Protein AF-A0A453AVJ3-F1 (afdb_monomer)

pLDDT: mean 74.81, std 19.66, range [34.72, 97.88]

Radius of gyration: 38.26 Å; Cα contacts (8 Å, |Δi|>4): 189; chains: 1; bounding box: 94×47×128 Å

Sequence (192 aa):
APRGRRTANPAPPRPDPPDPRRIPSPHRGHPPQMGVGRTSRGGPSTAGRPYFPPISAAPAASSPSPPSPPAPPVETASTSVTKTVNGSHHFKIAGYSLAKGIGVGKYIASESFTVGGFEWAIYFYPDGKSAEDGAAYVSLFIALASEGTDVRALFELTLVDQSGKGQDKVHTHFGRSLEGGPYTLKYRGSMW

Organism: Aegilops tauschii subsp. strangulata (NCBI:txid200361)

Secondary structure (DSSP, 8-state):
-PPP--PPPPPPPPPPPPPTT-PPPPP-PPPPPPP---------------------------PPPPPPPPPPP----------PPP-------TTHHHHTTS-TT--EEPPPEEETTEEEEEEEETT-S-TTTTT-S-EEEEEE-S--SSEEE--EEEE--TTSS---EEEESTTS-GGG-SEEE-STT-B-

InterPro domains:
  IPR002083 MATH/TRAF domain [PF22486] (88-174)
  IPR002083 MATH/TRAF domain [PS50144] (86-192)
  IPR002083 MATH/TRAF domain [cd00121] (87-165)
  IPR008974 TRAF-like [G3DSA:2.60.210.10] (85-187)
  IPR045005 BTB/POZ and MATH domain-containing protein 1-6 [PTHR26379] (77-176)

Solvent-accessible surface area (backbone atoms only — not comparable to full-atom values): 13484 Å² total; per-residue (Å²): 136,85,83,82,82,80,81,80,80,83,80,79,82,80,81,82,80,83,68,93,81,72,75,81,80,81,81,84,75,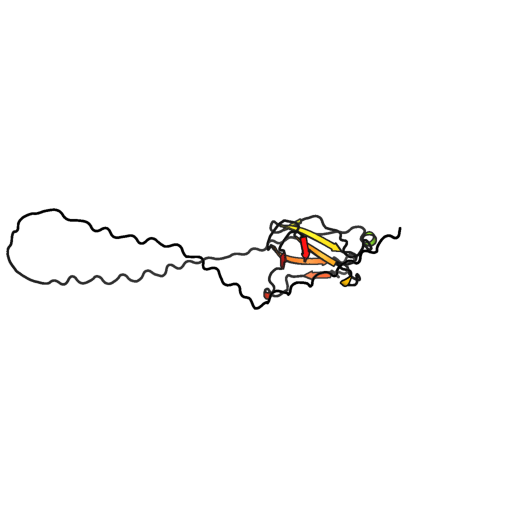80,81,84,84,80,83,79,85,75,87,84,88,84,82,89,84,84,91,82,87,91,85,88,83,82,95,79,87,85,83,82,82,79,75,79,76,78,80,76,78,80,75,76,81,87,82,82,86,85,84,90,84,87,82,87,67,86,75,87,84,88,81,82,77,80,64,52,80,75,54,44,78,76,37,62,54,40,68,51,70,45,75,74,46,78,48,80,92,40,36,29,30,42,42,36,13,60,24,8,65,43,72,90,74,63,45,80,46,66,34,74,30,50,25,36,64,35,86,49,72,65,44,68,46,75,57,68,51,70,50,78,44,85,84,76,77,75,68,52,50,74,49,72,50,81,77,61,65,73,91,72,53,58,52,66,41,54,40,56,69,34,67,88

Structure (mmCIF, N/CA/C/O backbone):
data_AF-A0A453AVJ3-F1
#
_entry.id   AF-A0A453AVJ3-F1
#
loop_
_atom_site.group_PDB
_atom_site.id
_atom_site.type_symbol
_atom_site.label_atom_id
_atom_site.label_alt_id
_atom_site.label_comp_id
_atom_site.label_asym_id
_atom_site.label_entity_id
_atom_site.label_seq_id
_atom_site.pdbx_PDB_ins_code
_atom_site.Cartn_x
_atom_site.Cartn_y
_atom_site.Cartn_z
_atom_site.occupancy
_atom_site.B_iso_or_equiv
_atom_site.auth_seq_id
_atom_site.auth_comp_id
_atom_site.auth_asym_id
_atom_site.auth_atom_id
_atom_site.pdbx_PDB_model_num
ATOM 1 N N . ALA A 1 1 ? -11.882 31.989 -49.137 1.00 45.28 1 ALA A N 1
ATOM 2 C CA . ALA A 1 1 ? -12.400 32.397 -47.813 1.00 45.28 1 ALA A CA 1
ATOM 3 C C . ALA A 1 1 ? -11.362 32.059 -46.742 1.00 45.28 1 ALA A C 1
ATOM 5 O O . ALA A 1 1 ? -11.020 30.884 -46.643 1.00 45.28 1 ALA A O 1
ATOM 6 N N . PRO A 1 2 ? -10.807 33.023 -45.987 1.00 53.25 2 PRO A N 1
ATOM 7 C CA . PRO A 1 2 ? -9.865 32.713 -44.916 1.00 53.25 2 PRO A CA 1
ATOM 8 C C . PRO A 1 2 ? -10.624 32.386 -43.619 1.00 53.25 2 PRO A C 1
ATOM 10 O O . PRO A 1 2 ? -11.579 33.072 -43.255 1.00 53.25 2 PRO A O 1
ATOM 13 N N . ARG A 1 3 ? -10.225 31.312 -42.927 1.00 53.31 3 ARG A N 1
ATOM 14 C CA . ARG A 1 3 ? -10.786 30.923 -41.623 1.00 53.31 3 ARG A CA 1
ATOM 15 C C . ARG A 1 3 ? -10.205 31.819 -40.526 1.00 53.31 3 ARG A C 1
ATOM 17 O O . ARG A 1 3 ? -8.993 31.863 -40.339 1.00 53.31 3 ARG A O 1
ATOM 24 N N . GLY A 1 4 ? -11.087 32.521 -39.816 1.00 50.38 4 GLY A N 1
ATOM 25 C CA . GLY A 1 4 ? -10.747 33.420 -38.716 1.00 50.38 4 GLY A CA 1
ATOM 26 C C . GLY A 1 4 ? -10.089 32.703 -37.535 1.00 50.38 4 GLY A C 1
ATOM 27 O O . GLY A 1 4 ? -10.520 31.631 -37.108 1.00 50.38 4 GLY A O 1
ATOM 28 N N . ARG A 1 5 ? -9.037 33.324 -37.000 1.00 58.81 5 ARG A N 1
ATOM 29 C CA . ARG A 1 5 ? -8.314 32.902 -35.798 1.00 58.81 5 ARG A CA 1
ATOM 30 C C . ARG A 1 5 ? -9.140 33.324 -34.576 1.00 58.81 5 ARG A C 1
ATOM 32 O O . ARG A 1 5 ? -9.298 34.516 -34.336 1.00 58.81 5 ARG A O 1
ATOM 39 N N . ARG A 1 6 ? -9.696 32.368 -33.825 1.00 58.97 6 ARG A N 1
ATOM 40 C CA . ARG A 1 6 ? -10.347 32.648 -32.532 1.00 58.97 6 ARG A CA 1
ATOM 41 C C . ARG A 1 6 ? -9.266 32.886 -31.480 1.00 58.97 6 ARG A C 1
ATOM 43 O O . ARG A 1 6 ? -8.522 31.970 -31.146 1.00 58.97 6 ARG A O 1
ATOM 50 N N . THR A 1 7 ? -9.176 34.109 -30.976 1.00 61.06 7 THR A N 1
ATOM 51 C CA . THR A 1 7 ? -8.458 34.437 -29.744 1.00 61.06 7 THR A CA 1
ATOM 52 C C . THR A 1 7 ? -9.267 33.919 -28.552 1.00 61.06 7 THR A C 1
ATOM 54 O O . THR A 1 7 ? -10.448 34.229 -28.411 1.00 61.06 7 THR A O 1
ATOM 57 N N . ALA A 1 8 ? -8.657 33.070 -27.724 1.00 60.56 8 ALA A N 1
ATOM 58 C CA . ALA A 1 8 ? -9.241 32.627 -26.462 1.00 60.56 8 ALA A CA 1
ATOM 59 C C . ALA A 1 8 ? -9.101 33.739 -25.408 1.00 60.56 8 ALA A C 1
ATOM 61 O O . ALA A 1 8 ? -8.043 34.359 -25.308 1.00 60.56 8 ALA A O 1
ATOM 62 N N . ASN A 1 9 ? -10.166 33.995 -24.644 1.00 61.28 9 ASN A N 1
ATOM 63 C CA . ASN A 1 9 ? -10.148 34.950 -23.533 1.00 61.28 9 ASN A CA 1
ATOM 64 C C . ASN A 1 9 ? -9.280 34.433 -22.370 1.00 61.28 9 ASN A C 1
ATOM 66 O O . ASN A 1 9 ? -9.278 33.225 -22.116 1.00 61.28 9 ASN A O 1
ATOM 70 N N . PRO A 1 10 ? -8.579 35.319 -21.638 1.00 68.69 10 PRO A N 1
ATOM 71 C CA . PRO A 1 10 ? -7.817 34.930 -20.457 1.00 68.69 10 PRO A CA 1
ATOM 72 C C . PRO A 1 10 ? -8.744 34.453 -19.329 1.00 68.69 10 PRO A C 1
ATOM 74 O O . PRO A 1 10 ? -9.851 34.962 -19.148 1.00 68.69 10 PRO A O 1
ATOM 77 N N . ALA A 1 11 ? -8.278 33.449 -18.585 1.00 68.44 11 ALA A N 1
ATOM 78 C CA . ALA A 1 11 ? -9.005 32.854 -17.469 1.00 68.44 11 ALA A CA 1
ATOM 79 C C . ALA A 1 11 ? -9.162 33.846 -16.296 1.00 68.44 11 ALA A C 1
ATOM 81 O O . ALA A 1 11 ? -8.262 34.658 -16.065 1.00 68.44 11 ALA A O 1
ATOM 82 N N . PRO A 1 12 ? -10.272 33.779 -15.535 1.00 73.56 12 PRO A N 1
ATOM 83 C CA . PRO A 1 12 ? -10.475 34.634 -14.371 1.00 73.56 12 PRO A CA 1
ATOM 84 C C . PRO A 1 12 ? -9.451 34.334 -13.258 1.00 73.56 12 PRO A C 1
ATOM 86 O O . PRO A 1 12 ? -8.974 33.198 -13.151 1.00 73.56 12 PRO A O 1
ATOM 89 N N . PRO A 1 13 ? -9.115 35.330 -12.415 1.00 73.50 13 PRO A N 1
ATOM 90 C CA . PRO A 1 13 ? -8.200 35.138 -11.297 1.00 73.50 13 PRO A CA 1
ATOM 91 C C . PRO A 1 13 ? -8.761 34.137 -10.281 1.00 73.50 13 PRO A C 1
ATOM 93 O O . PRO A 1 13 ? -9.973 34.033 -10.078 1.00 73.50 13 PRO A O 1
ATOM 96 N N . ARG A 1 14 ? -7.858 33.377 -9.653 1.00 74.75 14 ARG A N 1
ATOM 97 C CA . ARG A 1 14 ? -8.213 32.398 -8.619 1.00 74.75 14 ARG A CA 1
ATOM 98 C C . ARG A 1 14 ? -8.732 33.111 -7.360 1.00 74.75 14 ARG A C 1
ATOM 100 O O . ARG A 1 14 ? -8.206 34.171 -7.032 1.00 74.75 14 ARG A O 1
ATOM 107 N N . PRO A 1 15 ? -9.719 32.531 -6.655 1.00 74.00 15 PRO A N 1
ATOM 108 C CA . PRO A 1 15 ? -10.189 33.064 -5.382 1.00 74.00 15 PRO A CA 1
ATOM 109 C C . PRO A 1 15 ? -9.100 32.972 -4.306 1.00 74.00 15 PRO A C 1
ATOM 111 O O . PRO A 1 15 ? -8.302 32.029 -4.304 1.00 74.00 15 PRO A O 1
ATOM 114 N N . ASP A 1 16 ? -9.102 33.943 -3.394 1.00 73.44 16 ASP A N 1
ATOM 115 C CA . ASP A 1 16 ? -8.161 34.009 -2.278 1.00 73.44 16 ASP A CA 1
ATOM 116 C C . ASP A 1 16 ? -8.331 32.834 -1.300 1.00 73.44 16 ASP A C 1
ATOM 118 O O . ASP A 1 16 ? -9.447 32.337 -1.097 1.00 73.44 16 ASP A O 1
ATOM 122 N N . PRO A 1 17 ? -7.234 32.382 -0.665 1.00 73.62 17 PRO A N 1
ATOM 123 C CA . PRO A 1 17 ? -7.293 31.349 0.357 1.00 73.62 17 PRO A CA 1
ATOM 124 C C . PRO A 1 17 ? -8.021 31.850 1.621 1.00 73.62 17 PRO A C 1
ATOM 126 O O . PRO A 1 17 ? -7.911 33.024 1.980 1.00 73.62 17 PRO A O 1
ATOM 129 N N . PRO A 1 18 ? -8.754 30.971 2.329 1.00 69.69 18 PRO A N 1
ATOM 130 C CA . PRO A 1 18 ? -9.479 31.350 3.537 1.00 69.69 18 PRO A CA 1
ATOM 131 C C . PRO A 1 18 ? -8.528 31.761 4.672 1.00 69.69 18 PRO A C 1
ATOM 133 O O . PRO A 1 18 ? -7.510 31.111 4.912 1.00 69.69 18 PRO A O 1
ATOM 136 N N . ASP A 1 19 ? -8.890 32.828 5.391 1.00 76.50 19 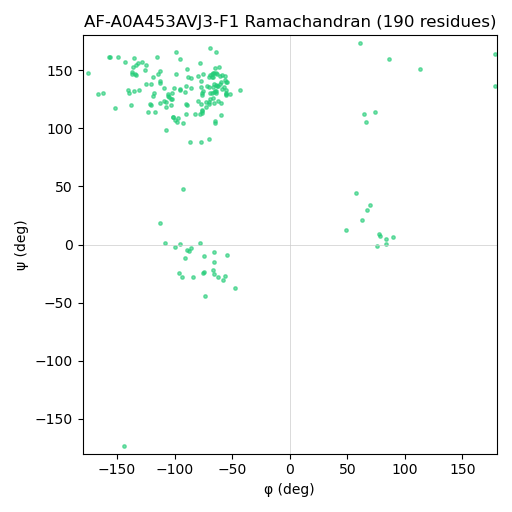ASP A N 1
ATOM 137 C CA . ASP A 1 19 ? -8.118 33.367 6.517 1.00 76.50 19 ASP A CA 1
ATOM 138 C C . ASP A 1 19 ? -8.083 32.371 7.699 1.00 76.50 19 ASP A C 1
ATOM 140 O O . ASP A 1 19 ? -9.143 32.030 8.242 1.00 76.50 19 ASP A O 1
ATOM 144 N N . PRO A 1 20 ? -6.891 31.935 8.155 1.00 62.75 20 PRO A N 1
ATOM 145 C CA . PRO A 1 20 ? -6.742 31.000 9.269 1.00 62.75 20 PRO A CA 1
ATOM 146 C C . PRO A 1 20 ? -7.205 31.551 10.630 1.00 62.75 20 PRO A C 1
ATOM 148 O O . PRO A 1 20 ? -7.241 30.799 11.602 1.00 62.75 20 PRO A O 1
ATOM 151 N N . ARG A 1 21 ? -7.573 32.837 10.739 1.00 62.28 21 ARG A N 1
ATOM 152 C CA . ARG A 1 21 ? -8.053 33.448 11.996 1.00 62.28 21 ARG A CA 1
ATOM 153 C C . ARG A 1 21 ? -9.574 33.486 12.138 1.00 62.28 21 ARG A C 1
ATOM 155 O O . ARG A 1 21 ? -10.081 33.978 13.148 1.00 62.28 21 ARG A O 1
ATOM 162 N N . ARG A 1 22 ? -10.329 32.978 11.160 1.00 58.59 22 ARG A N 1
ATOM 163 C CA . ARG A 1 22 ? -11.798 33.016 11.186 1.00 58.59 22 ARG A CA 1
ATOM 164 C C . ARG A 1 22 ? -12.364 31.809 11.944 1.00 58.59 22 ARG A C 1
ATOM 166 O O . ARG A 1 22 ? -12.663 30.771 11.364 1.00 58.59 22 ARG A O 1
ATOM 173 N N . ILE A 1 23 ? -12.512 31.951 13.259 1.00 59.53 23 ILE A N 1
ATOM 174 C CA . ILE A 1 23 ? -13.154 30.951 14.128 1.00 59.53 23 ILE A CA 1
ATOM 175 C C . ILE A 1 23 ? -14.667 30.911 13.818 1.00 59.53 23 ILE A C 1
ATOM 177 O O . ILE A 1 23 ? -15.315 31.960 13.885 1.00 59.53 23 ILE A O 1
ATOM 181 N N . PRO A 1 24 ? -15.270 29.750 13.494 1.00 51.22 24 PRO A N 1
ATOM 182 C CA . PRO A 1 24 ? -16.718 29.643 13.335 1.00 51.22 24 PRO A CA 1
ATOM 183 C C . PRO A 1 24 ? -17.413 29.800 14.692 1.00 51.22 24 PRO A C 1
ATOM 185 O O . PRO A 1 24 ? -17.049 29.141 15.666 1.00 51.22 24 PRO A O 1
ATOM 188 N N . SER A 1 25 ? -18.431 30.658 14.768 1.00 54.34 25 SER A N 1
ATOM 189 C CA . SER A 1 25 ? -19.275 30.779 15.960 1.00 54.34 25 SER A CA 1
ATOM 190 C C . SER A 1 25 ? -20.057 29.478 16.192 1.00 54.34 25 SER A C 1
ATOM 192 O O . SER A 1 25 ? -20.682 28.981 15.252 1.00 54.34 25 SER A O 1
ATOM 194 N N . PRO A 1 26 ? -20.080 28.916 17.412 1.00 51.31 26 PRO A N 1
ATOM 195 C CA . PRO A 1 26 ? -20.882 27.735 17.688 1.00 51.31 26 PRO A CA 1
ATOM 196 C C . PRO A 1 26 ? -22.371 28.096 17.661 1.00 51.31 26 PRO A C 1
ATOM 198 O O . PRO A 1 26 ? -22.840 28.967 18.399 1.00 51.31 26 PRO A O 1
ATOM 201 N N . HIS A 1 27 ? -23.122 27.410 16.800 1.00 49.31 27 HIS A N 1
ATOM 202 C CA . HIS A 1 27 ? -24.577 27.458 16.792 1.00 49.31 27 HIS A CA 1
ATOM 203 C C . HIS A 1 27 ? -25.117 26.984 18.147 1.00 49.31 27 HIS A C 1
ATOM 205 O O . HIS A 1 27 ? -24.848 25.876 18.608 1.00 49.31 27 HIS A O 1
ATOM 211 N N . ARG A 1 28 ? -25.880 27.869 18.787 1.00 45.12 28 ARG A N 1
ATOM 212 C CA . ARG A 1 28 ? -26.519 27.692 20.091 1.00 45.12 28 ARG A CA 1
ATOM 213 C C . ARG A 1 28 ? -27.656 26.670 19.975 1.00 45.12 28 ARG A C 1
ATOM 215 O O . ARG A 1 28 ? -28.787 27.030 19.666 1.00 45.12 28 ARG A O 1
ATOM 222 N N . GLY A 1 29 ? -27.350 25.395 20.201 1.00 40.91 29 GLY A N 1
ATOM 223 C CA . GLY A 1 29 ? -28.354 24.358 20.439 1.00 40.91 29 GLY A CA 1
ATOM 224 C C . GLY A 1 29 ? -29.016 24.574 21.801 1.00 40.91 29 GLY A C 1
ATOM 225 O O . GLY A 1 29 ? -28.338 24.627 22.825 1.00 40.91 29 GLY A O 1
ATOM 226 N N . HIS A 1 30 ? -30.334 24.755 21.802 1.00 51.25 30 HIS A N 1
ATOM 227 C CA . HIS A 1 30 ? -31.162 24.848 23.005 1.00 51.25 30 HIS A CA 1
ATOM 228 C C . HIS A 1 30 ? -31.105 23.543 23.827 1.00 51.25 30 HIS A C 1
ATOM 230 O O . HIS A 1 30 ? -31.246 22.470 23.239 1.00 51.25 30 HIS A O 1
ATOM 236 N N . PRO A 1 31 ? -30.984 23.594 25.167 1.00 50.34 31 PRO A N 1
ATOM 237 C CA . PRO A 1 31 ? -31.219 22.422 26.006 1.00 50.34 31 PRO A CA 1
ATOM 238 C C . PRO A 1 31 ? -32.732 22.127 26.135 1.00 50.34 31 PRO A C 1
ATOM 240 O O . PRO A 1 31 ? -33.533 23.070 26.164 1.00 50.34 31 PRO A O 1
ATOM 243 N N . PRO A 1 32 ? -33.151 20.850 26.237 1.00 43.66 32 PRO A N 1
ATOM 244 C CA . PRO A 1 32 ? -34.545 20.491 26.480 1.00 43.66 32 PRO A CA 1
ATOM 245 C C . PRO A 1 32 ? -34.959 20.822 27.924 1.00 43.66 32 PRO A C 1
ATOM 247 O O . PRO A 1 32 ? -34.224 20.567 28.878 1.00 43.66 32 PRO A O 1
ATOM 250 N N . GLN A 1 33 ? -36.154 21.401 28.077 1.00 46.16 33 GLN A N 1
ATOM 251 C CA . GLN A 1 33 ? -36.777 21.690 29.370 1.00 46.16 33 GLN A CA 1
ATOM 252 C C . GLN A 1 33 ? -37.137 20.397 30.114 1.00 46.16 33 GLN A C 1
ATOM 254 O O . GLN A 1 33 ? -37.889 19.569 29.606 1.00 46.16 33 GLN A O 1
ATOM 259 N N . MET A 1 34 ? -36.671 20.278 31.358 1.00 46.03 34 MET A N 1
ATOM 260 C CA . MET A 1 34 ? -37.203 19.329 32.337 1.00 46.03 34 MET A CA 1
ATOM 261 C C . MET A 1 34 ? -38.487 19.911 32.941 1.00 46.03 34 MET A C 1
ATOM 263 O O . MET A 1 34 ? -38.498 21.034 33.448 1.00 46.03 34 MET A O 1
ATOM 267 N N . GLY A 1 35 ? -39.579 19.154 32.831 1.00 43.28 35 GLY A N 1
ATOM 268 C CA . GLY A 1 35 ? -40.919 19.546 33.257 1.00 43.28 35 GLY A CA 1
ATOM 269 C C . GLY A 1 35 ? -41.025 19.772 34.764 1.00 43.28 35 GLY A C 1
ATOM 270 O O . GLY A 1 35 ? -40.632 18.936 35.574 1.00 43.28 35 GLY A O 1
ATOM 271 N N . VAL A 1 36 ? -41.598 20.916 35.131 1.00 45.47 36 VAL A N 1
ATOM 272 C CA . VAL A 1 36 ? -41.908 21.291 36.510 1.00 45.47 36 VAL A CA 1
ATOM 273 C C . VAL A 1 36 ? -43.234 20.630 36.895 1.00 45.47 36 VAL A C 1
ATOM 275 O O . VAL A 1 36 ? -44.287 20.978 36.358 1.00 45.47 36 VAL A O 1
ATOM 278 N N . GLY A 1 37 ? -43.193 19.665 37.815 1.00 35.66 37 GLY A N 1
ATOM 279 C CA . GLY A 1 37 ? -44.388 19.082 38.424 1.00 35.66 37 GLY A CA 1
ATOM 280 C C . GLY A 1 37 ? -45.135 20.135 39.242 1.00 35.66 37 GLY A C 1
ATOM 281 O O . GLY A 1 37 ? -44.686 20.543 40.311 1.00 35.66 37 GLY A O 1
ATOM 282 N N . ARG A 1 38 ? -46.264 20.602 38.705 1.00 39.53 38 ARG A N 1
ATOM 283 C CA . ARG A 1 38 ? -47.198 21.521 39.360 1.00 39.53 38 ARG A CA 1
ATOM 284 C C . ARG A 1 38 ? -47.877 20.850 40.552 1.00 39.53 38 ARG A C 1
ATOM 286 O O . ARG A 1 38 ? -48.400 19.745 40.454 1.00 39.53 38 ARG A O 1
ATOM 293 N N . THR A 1 39 ? -47.939 21.595 41.644 1.00 42.31 39 THR A N 1
ATOM 294 C CA . THR A 1 39 ? -48.826 21.367 42.780 1.00 42.31 39 THR A CA 1
ATOM 295 C C . THR A 1 39 ? -50.289 21.522 42.351 1.00 42.31 39 THR A C 1
ATOM 297 O O . THR A 1 39 ? -50.638 22.466 41.641 1.00 42.31 39 THR A O 1
ATOM 300 N N . SER A 1 40 ? -51.171 20.632 42.813 1.00 40.25 40 SER A N 1
ATOM 301 C CA . SER A 1 40 ? -52.620 20.857 42.776 1.00 40.25 40 SER A CA 1
ATOM 302 C C . SER A 1 40 ? -53.165 20.903 44.198 1.00 40.25 40 SER A C 1
ATOM 304 O O . SER A 1 40 ? -53.142 19.911 44.924 1.00 40.25 40 SER A O 1
ATOM 306 N N . ARG A 1 41 ? -53.648 22.083 44.583 1.00 40.84 41 ARG A N 1
ATOM 307 C CA . ARG A 1 41 ? -54.425 22.341 45.794 1.00 40.84 41 ARG A CA 1
ATOM 308 C C . ARG A 1 41 ? -55.882 22.539 45.363 1.00 40.84 41 ARG A C 1
ATOM 310 O O . ARG A 1 41 ? -56.148 23.353 44.486 1.00 40.84 41 ARG A O 1
ATOM 317 N N . GLY A 1 42 ? -56.801 21.829 45.999 1.00 34.84 42 GLY A N 1
ATOM 318 C CA . GLY A 1 42 ? -58.253 22.010 45.915 1.00 34.84 42 GLY A 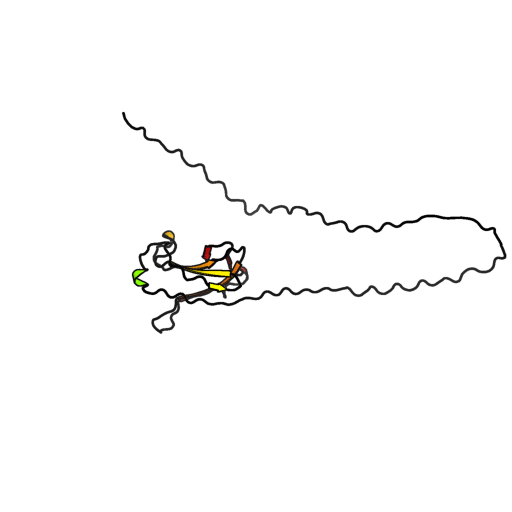CA 1
ATOM 319 C C . GLY A 1 42 ? -58.883 20.928 46.785 1.00 34.84 42 GLY A C 1
ATOM 320 O O . GLY A 1 42 ? -58.389 19.811 46.790 1.00 34.84 42 GLY A O 1
ATOM 321 N N . GLY A 1 43 ? -59.888 21.138 47.617 1.00 38.25 43 GLY A N 1
ATOM 322 C CA . GLY A 1 43 ? -60.761 22.248 47.986 1.00 38.25 43 GLY A CA 1
ATOM 323 C C . GLY A 1 43 ? -61.738 21.656 49.032 1.00 38.25 43 GLY A C 1
ATOM 324 O O . GLY A 1 43 ? -61.781 20.434 49.179 1.00 38.25 43 GLY A O 1
ATOM 325 N N . PRO A 1 44 ? -62.462 22.465 49.818 1.00 56.28 44 PRO A N 1
ATOM 326 C CA . PRO A 1 44 ? -63.043 22.037 51.094 1.00 56.28 44 PRO A CA 1
ATOM 327 C C . PRO A 1 44 ? -64.504 21.570 50.978 1.00 56.28 44 PRO A C 1
ATOM 329 O O . PRO A 1 44 ? -65.213 21.995 50.070 1.00 56.28 44 PRO A O 1
ATOM 332 N N . SER A 1 45 ? -64.995 20.788 51.952 1.00 38.31 45 SER A N 1
ATOM 333 C CA . SER A 1 45 ? -66.442 20.684 52.202 1.00 38.31 45 SER A CA 1
ATOM 334 C C . SER A 1 45 ? -66.804 20.346 53.659 1.00 38.31 45 SER A C 1
ATOM 336 O O . SER A 1 45 ? -66.503 19.271 54.165 1.00 38.31 45 SER A O 1
ATOM 338 N N . THR A 1 46 ? -67.522 21.305 54.259 1.00 36.66 46 THR A N 1
ATOM 339 C CA . THR A 1 46 ? -68.697 21.196 55.155 1.00 36.66 46 THR A CA 1
ATOM 340 C C . THR A 1 46 ? -68.622 20.566 56.560 1.00 36.66 46 THR A C 1
ATOM 342 O O . THR A 1 46 ? -68.717 19.360 56.734 1.00 36.66 46 THR A O 1
ATOM 345 N N . ALA A 1 47 ? -68.668 21.482 57.541 1.00 39.62 47 ALA A N 1
ATOM 346 C CA . ALA A 1 47 ? -69.696 21.655 58.586 1.00 39.62 47 ALA A CA 1
ATOM 347 C C . ALA A 1 47 ? -69.939 20.566 59.661 1.00 39.62 47 ALA A C 1
ATOM 349 O O . ALA A 1 47 ? -70.574 19.546 59.419 1.00 39.62 47 ALA A O 1
ATOM 350 N N . GLY A 1 48 ? -69.606 20.916 60.912 1.00 34.72 48 GLY A N 1
ATOM 351 C CA . GLY A 1 48 ? -70.075 20.280 62.150 1.00 34.72 48 GLY A CA 1
ATOM 352 C C . GLY A 1 48 ? -69.750 21.156 63.373 1.00 34.72 48 GLY A C 1
ATOM 353 O O . GLY A 1 48 ? -68.637 21.646 63.491 1.00 34.72 48 GLY A O 1
ATOM 354 N N . ARG A 1 49 ? -70.752 21.416 64.218 1.00 39.50 49 ARG A N 1
ATOM 355 C CA . ARG A 1 49 ? -70.866 22.427 65.301 1.00 39.50 49 ARG A CA 1
ATOM 356 C C . ARG A 1 49 ? -69.891 22.292 66.501 1.00 39.50 49 ARG A C 1
ATOM 358 O O . ARG A 1 49 ? -69.296 21.234 66.671 1.00 39.50 49 ARG A O 1
ATOM 365 N N . PRO A 1 50 ? -69.751 23.343 67.348 1.00 45.78 50 PRO A N 1
ATOM 366 C CA . PRO A 1 50 ? -68.644 23.484 68.293 1.00 45.78 50 PRO A CA 1
ATOM 367 C C . PRO A 1 50 ? -68.930 22.843 69.656 1.00 45.78 50 PRO A C 1
ATOM 369 O O . PRO A 1 50 ? -70.065 22.838 70.129 1.00 45.78 50 PRO A O 1
ATOM 372 N N . TYR A 1 51 ? -67.869 22.393 70.323 1.00 38.31 51 TYR A N 1
ATOM 373 C CA . TYR A 1 51 ? -67.869 22.103 71.754 1.00 38.31 51 TYR A CA 1
ATOM 374 C C . TYR A 1 51 ? -66.556 22.625 72.347 1.00 38.31 51 TYR A C 1
ATOM 376 O O . TYR A 1 51 ? -65.479 22.217 71.920 1.00 38.31 51 TYR A O 1
ATOM 384 N N . PHE A 1 52 ? -66.651 23.550 73.303 1.00 47.94 52 PHE A N 1
ATOM 385 C CA . PHE A 1 52 ? -65.530 24.029 74.117 1.00 47.94 52 PHE A CA 1
ATOM 386 C C . PHE A 1 52 ? -65.660 23.435 75.519 1.00 47.94 52 PHE A C 1
ATOM 388 O O . PHE A 1 52 ? -66.725 23.559 76.128 1.00 47.94 52 PHE A O 1
ATOM 395 N N . PRO A 1 53 ? -64.596 22.798 76.032 1.00 45.62 53 PRO A N 1
ATOM 396 C CA . PRO A 1 53 ? -64.106 23.163 77.366 1.00 45.62 53 PRO A CA 1
ATOM 397 C C . PRO A 1 53 ? -62.555 23.076 77.449 1.00 45.62 53 PRO A C 1
ATOM 399 O O . PRO A 1 53 ? -61.892 22.930 76.425 1.00 45.62 53 PRO A O 1
ATOM 402 N N . PRO A 1 54 ? -61.948 23.246 78.637 1.00 43.72 54 PRO A N 1
ATOM 403 C CA . PRO A 1 54 ? -61.364 24.484 79.131 1.00 43.72 54 PRO A CA 1
ATOM 404 C C . PRO A 1 54 ? -59.834 24.567 78.944 1.00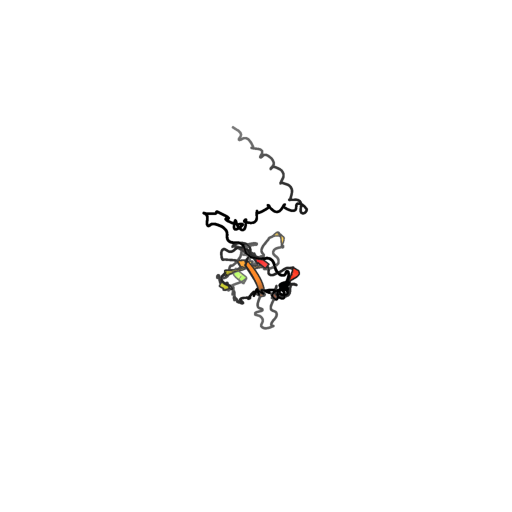 43.72 54 PRO A C 1
ATOM 406 O O . PRO A 1 54 ? -59.139 23.586 78.699 1.00 43.72 54 PRO A O 1
ATOM 409 N N . ILE A 1 55 ? -59.319 25.786 79.096 1.00 50.06 55 ILE A N 1
ATOM 410 C CA . ILE A 1 55 ? -57.908 26.175 78.983 1.00 50.06 55 ILE A CA 1
ATOM 411 C C . ILE A 1 55 ? -57.055 25.468 80.050 1.00 50.06 55 ILE A C 1
ATOM 413 O O . ILE A 1 55 ? -57.291 25.681 81.238 1.00 50.06 55 ILE A O 1
ATOM 417 N N . SER A 1 56 ? -56.013 24.727 79.646 1.00 45.78 56 SER A N 1
ATOM 418 C CA . SER A 1 56 ? -54.780 24.610 80.440 1.00 45.78 56 SER A CA 1
ATOM 419 C C . SER A 1 56 ? -53.575 24.095 79.633 1.00 45.78 56 SER A C 1
ATOM 421 O O . SER A 1 56 ? -53.651 23.055 78.988 1.00 45.78 56 SER A O 1
ATOM 423 N N . ALA A 1 57 ? -52.469 24.835 79.777 1.00 39.31 57 ALA A N 1
ATOM 424 C CA . ALA A 1 57 ? -51.070 24.563 79.421 1.00 39.31 57 ALA A CA 1
ATOM 425 C C . ALA A 1 57 ? -50.632 24.604 77.935 1.00 39.31 57 ALA A C 1
ATOM 427 O O . ALA A 1 57 ? -50.932 23.733 77.127 1.00 39.31 57 ALA A O 1
ATOM 428 N N . ALA A 1 58 ? -49.772 25.579 77.623 1.00 46.56 58 ALA A N 1
ATOM 429 C CA . ALA A 1 58 ? -48.781 25.530 76.543 1.00 46.56 58 ALA A CA 1
ATOM 430 C C . ALA A 1 58 ? -47.371 25.567 77.175 1.00 46.56 58 ALA A C 1
ATOM 432 O O . ALA A 1 58 ? -47.257 26.086 78.288 1.00 46.56 58 ALA A O 1
ATOM 433 N N . PRO A 1 59 ? -46.277 25.176 76.489 1.00 47.19 59 PRO A N 1
ATOM 434 C CA . PRO A 1 59 ? -46.139 24.284 75.333 1.00 47.19 59 PRO A CA 1
ATOM 435 C C . PRO A 1 59 ? -45.137 23.135 75.617 1.00 47.19 59 PRO A C 1
ATOM 437 O O . PRO A 1 59 ? -44.188 23.297 76.379 1.00 47.19 59 PRO A O 1
ATOM 440 N N . ALA A 1 60 ? -45.259 21.990 74.945 1.00 48.22 60 ALA A N 1
ATOM 441 C CA . ALA A 1 60 ? -44.105 21.107 74.750 1.00 48.22 60 ALA A CA 1
ATOM 442 C C . ALA A 1 60 ? -43.579 21.371 73.339 1.00 48.22 60 ALA A C 1
ATOM 444 O O . ALA A 1 60 ? -44.232 21.036 72.353 1.00 48.22 60 ALA A O 1
ATOM 445 N N . ALA A 1 61 ? -42.435 22.047 73.244 1.00 53.75 61 ALA A N 1
ATOM 446 C CA . ALA A 1 61 ? -41.742 22.239 71.983 1.00 53.75 61 ALA A CA 1
ATOM 447 C C . ALA A 1 61 ? -41.384 20.861 71.406 1.00 53.75 61 ALA A C 1
ATOM 449 O O . ALA A 1 61 ? -40.556 20.142 71.960 1.00 53.75 61 ALA A O 1
ATOM 450 N N . SER A 1 62 ? -42.019 20.475 70.304 1.00 57.38 62 SER A N 1
ATOM 451 C CA . SER A 1 62 ? -41.560 19.359 69.485 1.00 57.38 62 SER A CA 1
ATOM 452 C C . SER A 1 62 ? -40.204 19.738 68.894 1.00 57.38 62 SER A C 1
ATOM 454 O O . SER A 1 62 ? -40.123 20.582 68.002 1.00 57.38 62 SER A O 1
ATOM 456 N N . SER A 1 63 ? -39.141 19.152 69.444 1.00 59.91 63 SER A N 1
ATOM 457 C CA . SER A 1 63 ? -37.776 19.295 68.943 1.00 59.91 63 SER A CA 1
ATOM 458 C C . SER A 1 63 ? -37.723 18.966 67.444 1.00 59.91 63 SER A C 1
ATOM 460 O O . SER A 1 63 ? -38.219 17.907 67.051 1.00 59.91 63 SER A O 1
ATOM 462 N N . PRO A 1 64 ? -37.127 19.818 66.590 1.00 63.88 64 PRO A N 1
ATOM 463 C CA . PRO A 1 64 ? -36.902 19.462 65.197 1.00 63.88 64 PRO A CA 1
ATOM 464 C C . PRO A 1 64 ? -35.894 18.309 65.128 1.00 63.88 64 PRO A C 1
ATOM 466 O O . PRO A 1 64 ? -34.845 18.344 65.773 1.00 63.88 64 PRO A O 1
ATOM 469 N N . SER A 1 65 ? -36.215 17.270 64.356 1.00 65.88 65 SER A N 1
ATOM 470 C CA . SER A 1 65 ? -35.265 16.203 64.039 1.00 65.88 65 SER A CA 1
ATOM 471 C C . SER A 1 65 ? -34.045 16.806 63.327 1.00 65.88 65 SER A C 1
ATOM 473 O O . SER A 1 65 ? -34.223 17.699 62.492 1.00 65.88 65 SER A O 1
ATOM 475 N N . PRO A 1 66 ? -32.812 16.359 63.626 1.00 73.06 66 PRO A N 1
ATOM 476 C CA . PRO A 1 66 ? -31.636 16.861 62.929 1.00 73.06 66 PRO A CA 1
ATOM 477 C C . PRO A 1 66 ? -31.746 16.567 61.421 1.00 73.06 66 PRO A C 1
ATOM 479 O O . PRO A 1 66 ? -32.289 15.522 61.046 1.00 73.06 66 PRO A O 1
ATOM 482 N N . PRO A 1 67 ? -31.252 17.463 60.543 1.00 71.19 67 PRO A N 1
ATOM 483 C CA . PRO A 1 67 ? -31.224 17.202 59.111 1.00 71.19 67 PRO A CA 1
ATOM 484 C C . PRO A 1 67 ? -30.397 15.941 58.842 1.00 71.19 67 PRO A C 1
ATOM 486 O O . PRO A 1 67 ? -29.315 15.766 59.406 1.00 71.19 67 PRO A O 1
ATOM 489 N N . SER A 1 68 ? -30.919 15.049 57.999 1.00 72.62 68 SER A N 1
ATOM 490 C CA . SER A 1 68 ? -30.187 13.860 57.564 1.00 72.62 68 SER A CA 1
ATOM 491 C C . SER A 1 68 ? -28.849 14.279 56.943 1.00 72.62 68 SER A C 1
ATOM 493 O O . SER A 1 68 ? -28.814 15.279 56.218 1.00 72.62 68 SER A O 1
ATOM 495 N N . PRO A 1 69 ? -27.749 13.551 57.210 1.00 77.62 69 PRO A N 1
ATOM 496 C CA . PRO A 1 69 ? -26.469 13.861 56.592 1.00 77.62 69 PRO A CA 1
ATOM 497 C C . PRO A 1 69 ? -26.620 13.841 55.062 1.00 77.62 69 PRO A C 1
ATOM 499 O O . PRO A 1 69 ? -27.367 13.005 54.541 1.00 77.62 69 PRO A O 1
ATOM 502 N N . PRO A 1 70 ? -25.957 14.760 54.336 1.00 73.56 70 PRO A N 1
ATOM 503 C CA . PRO A 1 70 ? -26.007 14.772 52.882 1.00 73.56 70 PRO A CA 1
ATOM 504 C C . PRO A 1 70 ? -25.566 13.402 52.364 1.00 73.56 70 PRO A C 1
ATOM 506 O O . PRO A 1 70 ? -24.544 12.867 52.799 1.00 73.56 70 PRO A O 1
ATOM 509 N N . ALA A 1 71 ? -26.371 12.819 51.473 1.00 73.75 71 ALA A N 1
ATOM 510 C CA . ALA A 1 71 ? -26.035 11.555 50.837 1.00 73.75 71 ALA A CA 1
ATOM 511 C C . ALA A 1 71 ? -24.649 11.675 50.179 1.00 73.75 71 ALA A C 1
ATOM 513 O O . ALA A 1 71 ? -24.345 12.732 49.611 1.00 73.75 71 ALA A O 1
ATOM 514 N N . PRO A 1 72 ? -23.799 10.636 50.268 1.00 76.81 72 PRO A N 1
ATOM 515 C CA . PRO A 1 72 ? -22.488 10.675 49.641 1.00 76.81 72 PRO A CA 1
ATOM 516 C C . PRO A 1 72 ? -22.643 10.961 48.139 1.00 76.81 72 PRO A C 1
ATOM 518 O O . PRO A 1 72 ? -23.632 10.524 47.537 1.00 76.81 72 PRO A O 1
ATOM 521 N N . PRO A 1 73 ? -21.707 11.710 47.529 1.00 78.31 73 PRO A N 1
ATOM 522 C CA . PRO A 1 73 ? -21.783 12.029 46.114 1.00 78.31 73 PRO A CA 1
ATOM 523 C C . PRO A 1 73 ? -21.880 10.738 45.298 1.00 78.31 73 PRO A C 1
ATOM 525 O O . PRO A 1 73 ? -21.095 9.809 45.483 1.00 78.31 73 PRO A O 1
ATOM 528 N N . VAL A 1 74 ? -22.873 10.673 44.409 1.00 80.94 74 VAL A N 1
ATOM 529 C CA . VAL A 1 74 ? -23.031 9.556 43.475 1.00 80.94 74 VAL A CA 1
ATOM 530 C C . VAL A 1 74 ? -22.007 9.755 42.365 1.00 80.94 74 VAL A C 1
ATOM 532 O O . VAL A 1 74 ? -22.267 10.428 41.370 1.00 80.94 74 VAL A O 1
ATOM 535 N N . GLU A 1 75 ? -20.807 9.226 42.571 1.00 82.94 75 GLU A N 1
ATOM 536 C CA . GLU A 1 75 ? -19.766 9.239 41.551 1.00 82.94 75 GLU A CA 1
ATOM 537 C C . GLU A 1 75 ? -20.073 8.203 40.469 1.00 82.94 75 GLU A C 1
ATOM 539 O O . GLU A 1 75 ? -20.395 7.048 40.746 1.00 82.94 75 GLU A O 1
ATOM 544 N N . THR A 1 76 ? -19.973 8.624 39.209 1.00 87.31 76 THR A N 1
ATOM 545 C CA . THR A 1 76 ? -20.049 7.728 38.053 1.00 87.31 76 THR A CA 1
ATOM 546 C C . THR A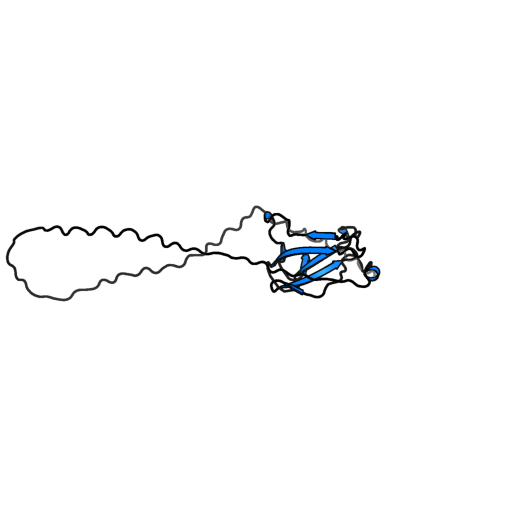 1 76 ? -18.731 7.798 37.301 1.00 87.31 76 THR A C 1
ATOM 548 O O . THR A 1 76 ? -18.248 8.883 36.985 1.00 87.31 76 THR A O 1
ATOM 551 N N . ALA A 1 77 ? -18.153 6.639 37.004 1.00 89.88 77 ALA A N 1
ATOM 552 C CA . ALA A 1 77 ? -16.932 6.522 36.222 1.00 89.88 77 ALA A CA 1
ATOM 553 C C . ALA A 1 77 ? -17.227 5.823 34.892 1.00 89.88 77 ALA A C 1
ATOM 555 O O . ALA A 1 77 ? -18.070 4.930 34.812 1.00 89.88 77 ALA A O 1
ATOM 556 N N . SER A 1 78 ? -16.499 6.210 33.848 1.00 91.25 78 SER A N 1
ATOM 557 C CA . SER A 1 78 ? -16.507 5.526 32.556 1.00 91.25 78 SER A CA 1
ATOM 558 C C . SER A 1 78 ? -15.084 5.396 32.032 1.00 91.25 78 SER A C 1
ATOM 560 O O . SER A 1 78 ? -14.271 6.300 32.227 1.00 91.25 78 SER A O 1
ATOM 562 N N . THR A 1 79 ? -14.797 4.308 31.324 1.00 93.38 79 THR A N 1
ATOM 563 C CA . THR A 1 79 ? -13.499 4.072 30.686 1.00 93.38 79 THR A CA 1
ATOM 564 C C . THR A 1 79 ? -13.689 3.952 29.181 1.00 93.38 79 THR A C 1
ATOM 566 O O . THR A 1 79 ? -14.494 3.147 28.718 1.00 93.38 79 THR A O 1
ATOM 569 N N . SER A 1 80 ? -12.928 4.731 28.412 1.00 86.25 80 SER A N 1
ATOM 570 C CA . SER A 1 80 ? -12.798 4.533 26.967 1.00 86.25 80 SER A CA 1
ATOM 571 C C . SER A 1 80 ? -11.610 3.614 26.687 1.00 86.25 80 SER A C 1
ATOM 573 O O . SER A 1 80 ? -10.523 3.832 27.221 1.00 86.25 80 SER A O 1
ATOM 575 N N . VAL A 1 81 ? -11.807 2.587 25.858 1.00 85.31 81 VAL A N 1
ATOM 576 C CA . VAL A 1 81 ? -10.756 1.642 25.452 1.00 85.31 81 VAL A CA 1
ATOM 577 C C . VAL A 1 81 ? -10.618 1.691 23.937 1.00 85.31 81 VAL A C 1
ATOM 579 O O . VAL A 1 81 ? -11.558 1.376 23.213 1.00 85.31 81 VAL A O 1
ATOM 582 N N . THR A 1 82 ? -9.429 2.047 23.453 1.00 82.38 82 THR A N 1
ATOM 583 C CA . THR A 1 82 ? -9.077 1.952 22.029 1.00 82.38 82 THR A CA 1
ATOM 584 C C . THR A 1 82 ? -8.202 0.721 21.822 1.00 82.38 82 THR A C 1
ATOM 586 O O . THR A 1 82 ? -7.232 0.531 22.552 1.00 82.38 82 THR A O 1
ATOM 589 N N . LYS A 1 83 ? -8.542 -0.125 20.846 1.00 82.75 83 LYS A N 1
ATOM 590 C CA . LYS A 1 83 ? -7.755 -1.313 20.485 1.00 82.75 83 LYS A CA 1
ATOM 591 C C . LYS A 1 83 ? -7.153 -1.131 19.098 1.00 82.75 83 LYS A C 1
ATOM 593 O O . LYS A 1 83 ? -7.841 -0.667 18.193 1.00 82.75 83 LYS A O 1
ATOM 598 N N . THR A 1 84 ? -5.902 -1.544 18.934 1.00 86.06 84 THR A N 1
ATOM 599 C CA . THR A 1 84 ? -5.237 -1.607 17.628 1.00 86.06 84 THR A CA 1
ATOM 600 C C . THR A 1 84 ? -5.374 -3.015 17.064 1.00 86.06 84 THR A C 1
ATOM 602 O O . THR A 1 84 ? -5.140 -3.993 17.774 1.00 86.06 84 THR A O 1
ATOM 605 N N . VAL A 1 85 ? -5.754 -3.118 15.791 1.00 91.69 85 VAL A N 1
ATOM 606 C CA . VAL A 1 85 ? -5.741 -4.377 15.040 1.00 91.69 85 VAL A CA 1
ATOM 607 C C . VAL A 1 85 ? -4.513 -4.371 14.141 1.00 91.69 85 VAL A C 1
ATOM 609 O O . VAL A 1 85 ? -4.338 -3.445 13.354 1.00 91.69 85 VAL A O 1
ATOM 612 N N . ASN A 1 86 ? -3.681 -5.403 14.2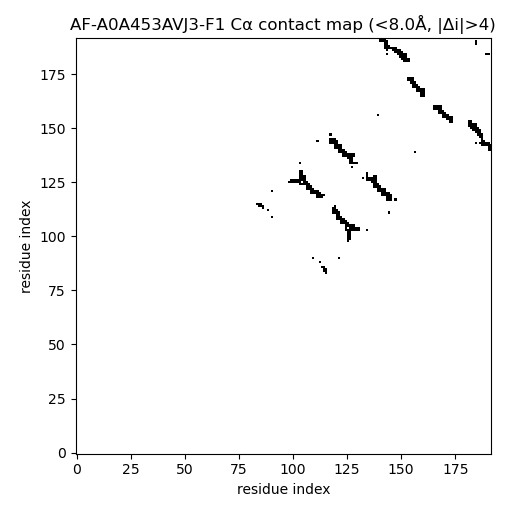61 1.00 92.44 86 ASN A N 1
ATOM 613 C CA . ASN A 1 86 ? -2.464 -5.547 13.469 1.00 92.44 86 ASN A CA 1
ATOM 614 C C . ASN A 1 86 ? -2.710 -6.485 12.284 1.00 92.44 86 ASN A C 1
ATOM 616 O O . ASN A 1 86 ? -3.450 -7.461 12.400 1.00 92.44 86 ASN A O 1
ATOM 620 N N . GLY A 1 87 ? -2.045 -6.213 11.168 1.00 93.00 87 GLY A N 1
ATOM 621 C CA . GLY A 1 87 ? -2.020 -7.080 9.997 1.00 93.00 87 GLY A CA 1
ATOM 622 C C . GLY A 1 87 ? -0.783 -6.796 9.154 1.00 93.00 87 GLY A C 1
ATOM 623 O O . GLY A 1 87 ? -0.157 -5.747 9.298 1.00 93.00 87 GLY A O 1
ATOM 624 N N . SER A 1 88 ? -0.423 -7.740 8.291 1.00 95.00 88 SER A N 1
ATOM 625 C CA . SER A 1 88 ? 0.694 -7.611 7.356 1.00 95.00 88 SER A CA 1
ATOM 626 C C . SER A 1 88 ? 0.290 -8.134 5.981 1.00 95.00 88 SER A C 1
ATOM 628 O O . SER A 1 88 ? -0.590 -8.985 5.853 1.00 95.00 88 SER A O 1
ATOM 630 N N . HIS A 1 89 ? 0.928 -7.604 4.939 1.00 96.94 89 HIS A N 1
ATOM 631 C CA . HIS A 1 89 ? 0.701 -8.020 3.562 1.00 96.94 89 HIS A CA 1
ATOM 632 C C . HIS A 1 89 ? 2.034 -8.077 2.816 1.00 96.94 89 HIS A C 1
ATOM 634 O O . HIS A 1 89 ? 2.824 -7.137 2.873 1.00 96.94 89 HIS A O 1
ATOM 640 N N . HIS A 1 90 ? 2.292 -9.191 2.130 1.00 96.44 90 HIS A N 1
ATOM 641 C CA . HIS A 1 90 ? 3.500 -9.382 1.332 1.00 96.44 90 HIS A CA 1
ATOM 642 C C . HIS A 1 90 ? 3.175 -9.178 -0.142 1.00 96.44 90 HIS A C 1
ATOM 644 O O . HIS A 1 90 ? 2.529 -10.017 -0.765 1.00 96.44 90 HIS A O 1
ATOM 650 N N . PHE A 1 91 ? 3.678 -8.086 -0.710 1.00 96.88 91 PHE A N 1
ATOM 651 C CA . PHE A 1 91 ? 3.496 -7.783 -2.121 1.00 96.88 91 PHE A CA 1
ATOM 652 C C . PHE A 1 91 ? 4.755 -8.138 -2.921 1.00 96.88 91 PHE A C 1
ATOM 654 O O . PHE A 1 91 ? 5.795 -7.492 -2.792 1.00 96.88 91 PHE A O 1
ATOM 661 N N . LYS A 1 92 ? 4.670 -9.184 -3.753 1.00 96.12 92 LYS A N 1
ATOM 662 C CA . LYS A 1 92 ? 5.776 -9.648 -4.603 1.00 96.12 92 LYS A CA 1
ATOM 663 C C . LYS A 1 92 ? 5.564 -9.220 -6.052 1.00 96.12 92 LYS A C 1
ATOM 665 O O . LYS A 1 92 ? 4.625 -9.666 -6.702 1.00 96.12 92 LYS A O 1
ATOM 670 N N . ILE A 1 93 ? 6.503 -8.441 -6.583 1.00 94.56 93 ILE A N 1
ATOM 671 C CA . ILE A 1 93 ? 6.532 -8.059 -7.999 1.00 94.56 93 ILE A CA 1
ATOM 672 C C . ILE A 1 93 ? 7.504 -8.982 -8.733 1.00 94.56 93 ILE A C 1
ATOM 674 O O . ILE A 1 93 ? 8.722 -8.866 -8.599 1.00 94.56 93 ILE A O 1
ATOM 678 N N . ALA A 1 94 ? 6.965 -9.922 -9.506 1.00 93.81 94 ALA A N 1
ATOM 679 C CA . ALA A 1 94 ? 7.764 -10.726 -10.423 1.00 93.81 94 ALA A CA 1
ATOM 680 C C . ALA A 1 94 ? 8.121 -9.904 -11.673 1.00 93.81 94 ALA A C 1
ATOM 682 O O . ALA A 1 94 ? 7.299 -9.142 -12.174 1.00 93.81 94 ALA A O 1
ATOM 683 N N . GLY A 1 95 ? 9.346 -10.058 -12.185 1.00 92.06 95 GLY A N 1
ATOM 684 C CA . GLY A 1 95 ? 9.761 -9.386 -13.420 1.00 92.06 95 GLY A CA 1
ATOM 685 C C . GLY A 1 95 ? 9.926 -7.867 -13.295 1.00 92.06 95 GLY A C 1
ATOM 686 O O . GLY A 1 95 ? 9.671 -7.156 -14.261 1.00 92.06 95 GLY A O 1
ATOM 687 N N . TYR A 1 96 ? 10.372 -7.358 -12.138 1.00 91.06 96 TYR A N 1
ATOM 688 C CA . TYR A 1 96 ? 10.571 -5.918 -11.894 1.00 91.06 96 TYR A CA 1
ATOM 689 C C . TYR A 1 96 ? 11.330 -5.187 -13.018 1.00 91.06 96 TYR A C 1
ATOM 691 O O . TYR A 1 96 ? 10.968 -4.070 -13.374 1.00 91.06 96 TYR A O 1
ATOM 699 N N . SER A 1 97 ? 12.333 -5.821 -13.633 1.00 90.12 97 SER A N 1
ATOM 700 C CA . SER A 1 97 ? 13.081 -5.237 -14.754 1.00 90.12 97 SER A CA 1
ATOM 701 C C . SER A 1 97 ? 12.201 -4.859 -15.952 1.00 90.12 97 SER A C 1
ATOM 703 O O . SER A 1 97 ? 12.527 -3.907 -16.647 1.00 90.12 97 SER A O 1
ATOM 705 N N . LEU A 1 98 ? 11.093 -5.573 -16.177 1.00 90.75 98 LEU A N 1
ATOM 706 C CA . LEU A 1 98 ? 10.101 -5.258 -17.214 1.00 90.75 98 LEU A CA 1
ATOM 707 C C . LEU A 1 98 ? 9.088 -4.208 -16.744 1.00 90.75 98 LEU A C 1
ATOM 709 O O . LEU A 1 98 ? 8.524 -3.483 -17.555 1.00 90.75 98 LEU A O 1
ATOM 713 N N . ALA A 1 99 ? 8.845 -4.142 -15.435 1.00 89.75 99 ALA A N 1
ATOM 714 C CA . ALA A 1 99 ? 7.987 -3.135 -14.825 1.00 89.75 99 ALA A CA 1
ATOM 715 C C . ALA A 1 99 ? 8.652 -1.753 -14.758 1.00 89.75 99 ALA A C 1
ATOM 717 O O . ALA A 1 99 ? 7.954 -0.747 -14.674 1.00 89.75 99 ALA A O 1
ATOM 718 N N . LYS A 1 100 ? 9.987 -1.671 -14.773 1.00 90.44 100 LYS A N 1
ATOM 719 C CA . LYS A 1 100 ? 10.686 -0.387 -14.888 1.00 90.44 100 LYS A CA 1
ATOM 720 C C . LYS A 1 100 ? 10.510 0.205 -16.279 1.00 90.44 100 LYS A C 1
ATOM 722 O O . LYS A 1 100 ? 10.670 -0.489 -17.276 1.00 90.44 100 LYS A O 1
ATOM 727 N N . GLY A 1 101 ? 10.228 1.504 -16.338 1.00 90.31 101 GLY A N 1
ATOM 728 C CA . GLY A 1 101 ? 9.991 2.219 -17.589 1.00 90.31 101 GLY A CA 1
ATOM 729 C C . GLY A 1 101 ? 8.532 2.231 -18.051 1.00 90.31 101 GLY A C 1
ATOM 730 O O . GLY A 1 101 ? 8.265 2.740 -19.137 1.00 90.31 101 GLY A O 1
ATOM 731 N N . ILE A 1 102 ? 7.575 1.735 -17.252 1.00 93.25 102 ILE A N 1
ATOM 732 C CA . ILE A 1 102 ? 6.137 1.891 -17.551 1.00 93.25 102 ILE A CA 1
ATOM 733 C C . ILE A 1 102 ? 5.682 3.359 -17.497 1.00 93.25 102 ILE A C 1
ATOM 735 O O . ILE A 1 102 ? 4.610 3.691 -18.006 1.00 93.25 102 ILE A O 1
ATOM 739 N N . GLY A 1 103 ? 6.497 4.238 -16.908 1.00 92.81 103 GLY A N 1
ATOM 740 C CA . GLY A 1 103 ? 6.337 5.684 -16.933 1.00 92.81 103 GLY A CA 1
ATOM 741 C C . GLY A 1 103 ? 6.021 6.280 -15.564 1.00 92.81 103 GLY A C 1
ATOM 742 O O . GLY A 1 103 ? 5.388 5.660 -14.709 1.00 92.81 103 GLY A O 1
ATOM 743 N N . VAL A 1 104 ? 6.446 7.529 -15.372 1.00 93.81 104 VAL A N 1
ATOM 744 C CA . VAL A 1 104 ? 6.211 8.292 -14.140 1.00 93.81 104 VAL A CA 1
ATOM 745 C C . VAL A 1 104 ? 4.712 8.378 -13.839 1.00 93.81 104 VAL A C 1
ATOM 747 O O . VAL A 1 104 ? 3.892 8.619 -14.728 1.00 93.81 104 VAL A O 1
ATOM 750 N N . GLY A 1 105 ? 4.342 8.160 -12.577 1.00 92.31 105 GLY A N 1
ATOM 751 C CA . GLY A 1 105 ? 2.953 8.182 -12.120 1.00 92.31 105 GLY A CA 1
A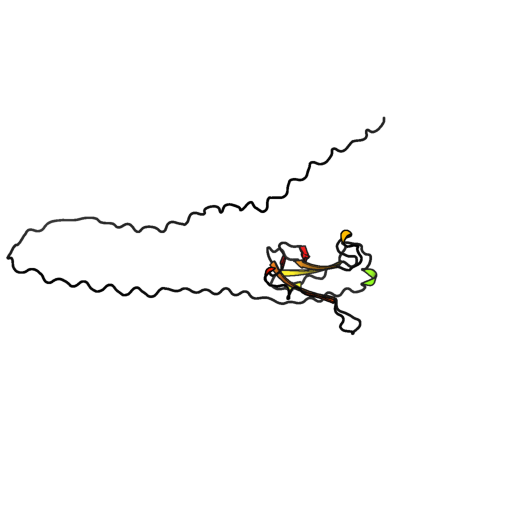TOM 752 C C . GLY A 1 105 ? 2.130 6.947 -12.498 1.00 92.31 105 GLY A C 1
ATOM 753 O O . GLY A 1 105 ? 0.969 6.854 -12.091 1.00 92.31 105 GLY A O 1
ATOM 754 N N . LYS A 1 106 ? 2.701 5.977 -13.225 1.00 94.31 106 LYS A N 1
ATOM 755 C CA . LYS A 1 106 ? 2.106 4.646 -13.403 1.00 94.31 106 LYS A CA 1
ATOM 756 C C . LYS A 1 106 ? 2.509 3.742 -12.243 1.00 94.31 106 LYS A C 1
ATOM 758 O O . LYS A 1 106 ? 3.623 3.835 -11.733 1.00 94.31 106 LYS A O 1
ATOM 763 N N . TYR A 1 107 ? 1.586 2.882 -11.825 1.00 95.44 107 TYR A N 1
ATOM 764 C CA . TYR A 1 107 ? 1.783 2.008 -10.676 1.00 95.44 107 TYR A CA 1
ATOM 765 C C . TYR A 1 107 ? 1.326 0.582 -10.942 1.00 95.44 107 TYR A C 1
ATOM 767 O O . TYR A 1 107 ? 0.509 0.321 -11.825 1.00 95.44 107 TYR A O 1
ATOM 775 N N . ILE A 1 108 ? 1.846 -0.316 -10.114 1.00 96.69 108 ILE A N 1
ATOM 776 C CA . ILE A 1 108 ? 1.374 -1.683 -9.943 1.00 96.69 108 ILE A CA 1
ATOM 777 C C . ILE A 1 108 ? 0.709 -1.743 -8.569 1.00 96.69 108 ILE A C 1
ATOM 779 O O . ILE A 1 108 ? 1.327 -1.376 -7.566 1.00 96.69 108 ILE A O 1
ATOM 783 N N . ALA A 1 109 ? -0.555 -2.155 -8.532 1.00 97.00 109 ALA A N 1
ATOM 784 C CA . ALA A 1 109 ? -1.279 -2.376 -7.288 1.00 97.00 109 ALA A CA 1
ATO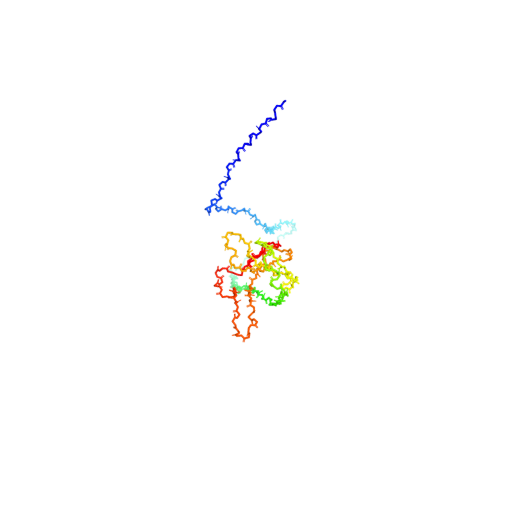M 785 C C . ALA A 1 109 ? -1.072 -3.808 -6.791 1.00 97.00 109 ALA A C 1
ATOM 787 O O . ALA A 1 109 ? -1.015 -4.742 -7.593 1.00 97.00 109 ALA A O 1
ATOM 788 N N . SER A 1 110 ? -1.003 -3.976 -5.473 1.00 97.88 110 SER A N 1
ATOM 789 C CA . SER A 1 110 ? -1.199 -5.278 -4.845 1.00 97.88 110 SER A CA 1
ATOM 790 C C . SER A 1 110 ? -2.654 -5.731 -4.966 1.00 97.88 110 SER A C 1
ATOM 792 O O . SER A 1 110 ? -3.551 -4.941 -5.272 1.00 97.88 110 SER A O 1
ATOM 794 N N . GLU A 1 111 ? -2.902 -6.997 -4.637 1.00 97.31 111 GLU A N 1
ATOM 795 C CA . GLU A 1 111 ? -4.248 -7.413 -4.253 1.00 97.31 111 GLU A CA 1
ATOM 796 C C . GLU A 1 111 ? -4.693 -6.661 -2.994 1.00 97.31 111 GLU A C 1
ATOM 798 O O . GLU A 1 111 ? -3.870 -6.222 -2.177 1.00 97.31 111 GLU A O 1
ATOM 803 N N . SER A 1 112 ? -6.005 -6.495 -2.851 1.00 96.94 112 SER A N 1
ATOM 804 C CA . SER A 1 112 ? -6.574 -5.905 -1.648 1.00 96.94 112 SER A CA 1
ATOM 805 C C . SER A 1 112 ? -6.441 -6.854 -0.460 1.00 96.94 112 SER A C 1
ATOM 807 O O . SER A 1 112 ? -6.556 -8.071 -0.601 1.00 96.94 112 SER A O 1
ATOM 809 N N . PHE A 1 113 ? -6.207 -6.296 0.725 1.00 97.06 113 PHE A N 1
ATOM 810 C CA . PHE A 1 113 ? -6.103 -7.053 1.969 1.00 97.06 113 PHE A CA 1
ATOM 811 C C . PHE A 1 113 ? -6.858 -6.355 3.101 1.00 97.06 113 PHE A C 1
ATOM 813 O O . PHE A 1 113 ? -6.962 -5.129 3.136 1.00 97.06 113 PHE A O 1
ATOM 820 N N . THR A 1 114 ? -7.398 -7.139 4.035 1.00 95.94 114 THR A N 1
ATOM 821 C CA . THR A 1 114 ? -8.269 -6.625 5.098 1.00 95.94 114 THR A CA 1
ATOM 822 C C . THR A 1 114 ? -7.532 -6.524 6.427 1.00 95.94 114 THR A C 1
ATOM 824 O O . THR A 1 114 ? -7.010 -7.517 6.930 1.00 95.94 114 THR A O 1
ATOM 827 N N . VAL A 1 115 ? -7.542 -5.337 7.039 1.00 94.19 115 VAL A N 1
ATOM 828 C CA . VAL A 1 115 ? -7.021 -5.100 8.397 1.00 94.19 115 VAL A CA 1
ATOM 829 C C . VAL A 1 115 ? -7.947 -4.133 9.119 1.00 94.19 115 VAL A C 1
ATOM 831 O O . VAL A 1 115 ? -8.346 -3.112 8.560 1.00 94.19 115 VAL A O 1
ATOM 834 N N . GLY A 1 116 ? -8.318 -4.460 10.359 1.00 91.44 116 GLY A N 1
ATOM 835 C CA . GLY A 1 116 ? -9.187 -3.605 11.175 1.00 91.44 116 GLY A CA 1
ATOM 836 C C . GLY A 1 116 ? -10.593 -3.391 10.600 1.00 91.44 116 GLY A C 1
ATOM 837 O O . GLY A 1 116 ? -11.234 -2.408 10.949 1.00 91.44 116 GLY A O 1
ATOM 838 N N . GLY A 1 117 ? -11.060 -4.282 9.717 1.00 92.00 117 GLY A N 1
ATOM 839 C CA . GLY A 1 117 ? -12.355 -4.160 9.036 1.00 92.00 117 GLY A CA 1
ATOM 840 C C . GLY A 1 117 ? -12.346 -3.278 7.782 1.00 92.00 117 GLY A C 1
ATOM 841 O O . GLY A 1 117 ? -13.401 -3.077 7.192 1.00 92.00 117 GLY A O 1
ATOM 842 N N . PHE A 1 118 ? -11.180 -2.784 7.360 1.00 93.56 118 PHE A N 1
ATOM 843 C CA . PHE A 1 118 ? -11.018 -1.974 6.152 1.00 93.56 118 PHE A CA 1
ATOM 844 C C . PHE A 1 118 ? -10.205 -2.724 5.106 1.00 93.56 118 PHE A C 1
ATOM 846 O O . PHE A 1 118 ? -9.326 -3.519 5.450 1.00 93.56 118 PHE A O 1
ATOM 853 N N . GLU A 1 119 ? -10.496 -2.456 3.837 1.00 96.00 119 GLU A N 1
ATOM 854 C CA . GLU A 1 119 ? -9.700 -2.960 2.724 1.00 96.00 119 GLU A CA 1
ATOM 855 C C . GLU A 1 119 ? -8.592 -1.970 2.391 1.00 96.00 119 GLU A C 1
ATOM 857 O O . GLU A 1 119 ? -8.813 -0.760 2.300 1.00 96.00 119 GLU A O 1
ATOM 862 N N . TRP A 1 120 ? -7.405 -2.508 2.164 1.00 96.00 120 TRP A N 1
ATOM 863 C CA . TRP A 1 120 ? -6.182 -1.776 1.883 1.00 96.00 120 TRP A CA 1
ATOM 864 C C . TRP A 1 120 ? -5.540 -2.319 0.614 1.00 96.00 120 TRP A C 1
ATOM 866 O O . TRP A 1 120 ? -5.766 -3.468 0.243 1.00 96.00 120 TRP A O 1
ATOM 876 N N . ALA A 1 121 ? -4.717 -1.509 -0.039 1.00 97.06 121 ALA A N 1
ATOM 877 C CA . ALA A 1 121 ? -3.858 -1.943 -1.135 1.00 97.06 121 ALA A CA 1
ATOM 878 C C . ALA A 1 121 ? -2.511 -1.219 -1.067 1.00 97.06 121 ALA A C 1
ATOM 880 O O . ALA A 1 121 ? -2.404 -0.132 -0.501 1.00 97.06 121 ALA A O 1
ATOM 881 N N . ILE A 1 122 ? -1.480 -1.812 -1.660 1.00 97.19 122 ILE A N 1
ATOM 882 C CA . ILE A 1 122 ? -0.157 -1.205 -1.805 1.00 97.19 122 ILE A CA 1
ATOM 883 C C . ILE A 1 122 ? 0.016 -0.762 -3.253 1.00 97.19 122 ILE A C 1
ATOM 885 O O . ILE A 1 122 ? -0.156 -1.566 -4.169 1.00 97.19 122 ILE A O 1
ATOM 889 N N . TYR A 1 123 ? 0.377 0.503 -3.475 1.00 96.44 123 TYR A N 1
ATOM 890 C CA . TYR A 1 123 ? 0.669 1.035 -4.808 1.00 96.44 123 TYR A CA 1
ATOM 891 C C . TYR A 1 123 ? 2.168 1.270 -4.966 1.00 96.44 123 TYR A C 1
ATOM 893 O O . TYR A 1 123 ? 2.759 2.095 -4.267 1.00 96.44 123 TYR A O 1
ATOM 901 N N . PHE A 1 124 ? 2.772 0.564 -5.920 1.00 95.62 124 PHE A N 1
ATOM 902 C CA . PHE A 1 124 ? 4.190 0.669 -6.242 1.00 95.62 124 PHE A CA 1
ATOM 903 C C . PHE A 1 124 ? 4.404 1.401 -7.567 1.00 95.62 124 PHE A C 1
ATOM 905 O O . PHE A 1 124 ? 3.917 0.963 -8.608 1.00 95.62 124 PHE A O 1
ATOM 912 N N . TYR A 1 125 ? 5.165 2.490 -7.529 1.00 94.81 125 TYR A N 1
ATOM 913 C CA . TYR A 1 125 ? 5.513 3.327 -8.673 1.00 94.81 125 TYR A CA 1
ATOM 914 C C . TYR A 1 125 ? 6.987 3.090 -9.037 1.00 94.81 125 TYR A C 1
ATOM 916 O O . TYR A 1 125 ? 7.871 3.677 -8.403 1.00 94.81 125 TYR A O 1
ATOM 924 N N . PRO A 1 126 ? 7.286 2.246 -10.041 1.00 94.19 126 PRO A N 1
ATOM 925 C CA . PRO A 1 126 ? 8.664 1.897 -10.395 1.00 94.19 126 PRO A CA 1
ATOM 926 C C . PRO A 1 126 ? 9.463 3.092 -10.942 1.00 94.19 126 PRO A C 1
ATOM 928 O O . PRO A 1 126 ? 10.686 3.129 -10.818 1.00 94.19 126 PRO A O 1
ATOM 931 N N . ASP A 1 127 ? 8.794 4.088 -11.522 1.00 92.69 127 ASP A N 1
ATOM 932 C CA . ASP A 1 127 ? 9.418 5.294 -12.088 1.00 92.69 127 ASP A CA 1
ATOM 933 C C . ASP A 1 127 ? 9.072 6.568 -11.294 1.00 92.69 127 ASP A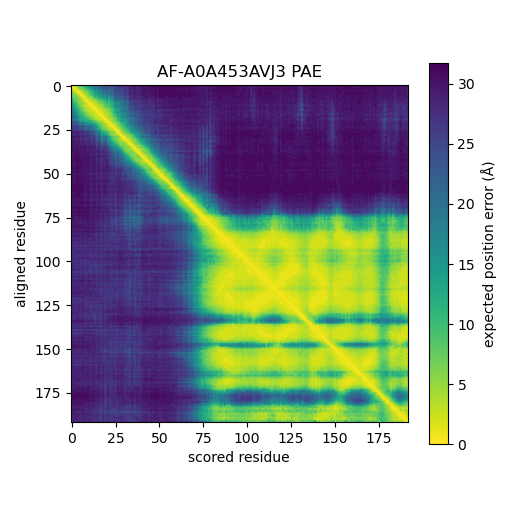 C 1
ATOM 935 O O . ASP A 1 127 ? 9.200 7.679 -11.803 1.00 92.69 127 ASP A O 1
ATOM 939 N N . GLY A 1 128 ? 8.622 6.409 -10.046 1.00 92.56 128 GLY A N 1
ATOM 940 C CA . GLY A 1 128 ? 8.226 7.511 -9.169 1.00 92.56 128 GLY A CA 1
ATOM 941 C C . GLY A 1 128 ? 6.771 7.965 -9.348 1.00 92.56 128 GLY A C 1
ATOM 942 O O . GLY A 1 128 ? 6.121 7.686 -10.361 1.00 92.56 128 GLY A O 1
ATOM 943 N N . LYS A 1 129 ? 6.226 8.649 -8.331 1.00 91.69 129 LYS A N 1
ATOM 944 C CA . LYS A 1 129 ? 4.831 9.139 -8.316 1.00 91.69 129 LYS A CA 1
ATOM 945 C C . LYS A 1 129 ? 4.614 10.347 -9.232 1.00 91.69 129 LYS A C 1
ATOM 947 O O . LYS A 1 129 ? 3.599 10.392 -9.927 1.00 91.69 129 LYS A O 1
ATOM 952 N N . SER A 1 130 ? 5.519 11.323 -9.201 1.00 88.75 130 SER A N 1
ATOM 953 C CA . SER A 1 130 ? 5.403 12.581 -9.942 1.00 88.75 130 SER A CA 1
ATOM 954 C C . SER A 1 130 ? 6.697 12.890 -10.697 1.00 88.75 130 SER A C 1
ATOM 956 O O . SER A 1 130 ? 7.772 12.405 -10.347 1.00 88.75 130 SER A O 1
ATOM 958 N N . ALA A 1 131 ? 6.599 13.682 -11.767 1.00 83.12 131 ALA A N 1
ATOM 959 C CA . ALA A 1 131 ? 7.783 14.128 -12.502 1.00 83.12 131 ALA A CA 1
ATOM 960 C C . ALA A 1 131 ? 8.541 15.228 -11.740 1.00 83.12 131 ALA A C 1
ATOM 962 O O . ALA A 1 131 ? 9.748 15.379 -11.919 1.00 83.12 131 ALA A O 1
ATOM 963 N N . GLU A 1 132 ? 7.839 15.960 -10.870 1.00 80.62 132 GLU A N 1
ATOM 964 C CA . GLU A 1 132 ? 8.399 17.008 -10.007 1.00 80.62 132 GLU A CA 1
ATOM 965 C C . GLU A 1 132 ? 9.445 16.451 -9.032 1.00 80.62 132 GLU A C 1
ATOM 967 O O . GLU A 1 132 ? 10.405 17.127 -8.677 1.00 80.62 132 GLU A O 1
ATOM 972 N N . ASP A 1 133 ? 9.297 15.178 -8.685 1.00 71.50 133 ASP A N 1
ATOM 973 C CA . ASP A 1 133 ? 10.176 14.415 -7.811 1.00 71.50 133 ASP A CA 1
ATOM 974 C C . ASP A 1 133 ? 11.476 13.932 -8.488 1.00 71.50 133 ASP A C 1
ATOM 976 O O . ASP A 1 133 ? 12.296 13.241 -7.883 1.00 71.50 133 ASP A O 1
ATOM 980 N N . GLY A 1 134 ? 11.682 14.266 -9.764 1.00 63.38 134 GLY A N 1
ATOM 981 C CA . GLY A 1 134 ? 12.911 13.954 -10.494 1.00 63.38 134 GLY A CA 1
ATOM 982 C C . GLY A 1 134 ? 13.037 12.505 -10.976 1.00 63.38 134 GLY A C 1
ATOM 983 O O . GLY A 1 134 ? 14.110 12.142 -11.448 1.00 63.38 134 GLY A O 1
ATOM 984 N N . ALA A 1 135 ? 11.980 11.683 -10.874 1.00 66.31 135 ALA A N 1
ATOM 985 C CA . ALA A 1 135 ? 11.865 10.305 -11.399 1.00 66.31 135 ALA A CA 1
ATOM 986 C C . ALA A 1 135 ? 13.033 9.338 -11.070 1.00 66.31 135 ALA A C 1
ATOM 988 O O . ALA A 1 135 ? 13.146 8.253 -11.644 1.00 66.31 135 ALA A O 1
ATOM 989 N N . ALA A 1 136 ? 13.912 9.716 -10.139 1.00 76.88 136 ALA A N 1
ATOM 990 C CA . ALA A 1 136 ? 15.152 9.007 -9.833 1.00 76.88 136 ALA A CA 1
ATOM 991 C C . ALA A 1 136 ? 14.966 7.900 -8.785 1.00 76.88 136 ALA A C 1
ATOM 993 O O . ALA A 1 136 ? 15.902 7.157 -8.492 1.00 76.88 136 ALA A O 1
ATOM 994 N N . TYR A 1 137 ? 13.770 7.786 -8.210 1.00 86.81 137 TYR A N 1
ATOM 995 C CA . TYR A 1 137 ? 13.457 6.849 -7.143 1.00 86.81 137 TYR A CA 1
ATOM 996 C C . TYR A 1 137 ? 12.150 6.102 -7.409 1.00 86.81 137 TYR A C 1
ATOM 998 O O . TYR A 1 137 ? 11.263 6.580 -8.115 1.00 86.81 137 TYR A O 1
ATOM 1006 N N . VAL A 1 138 ? 12.036 4.913 -6.819 1.00 91.56 138 VAL A N 1
ATOM 1007 C CA . VAL A 1 138 ? 10.765 4.186 -6.741 1.00 91.56 138 VAL A CA 1
ATOM 1008 C C . VAL A 1 138 ? 9.931 4.767 -5.603 1.00 91.56 138 VAL A C 1
ATOM 1010 O O . VAL A 1 138 ? 10.481 5.158 -4.573 1.00 91.56 138 VAL A O 1
ATOM 1013 N N . SER A 1 139 ? 8.612 4.810 -5.757 1.00 91.69 139 SER A N 1
ATOM 1014 C CA . SER A 1 139 ? 7.709 5.259 -4.691 1.00 91.69 139 SER A CA 1
ATOM 1015 C C . SER A 1 139 ? 6.754 4.139 -4.288 1.00 91.69 139 SER A C 1
ATOM 1017 O O . SER A 1 139 ? 6.317 3.356 -5.130 1.00 91.69 139 SER A O 1
ATOM 1019 N N . LEU A 1 140 ? 6.422 4.065 -3.003 1.00 93.69 140 LEU A N 1
ATOM 1020 C CA . LEU A 1 140 ? 5.565 3.035 -2.427 1.00 93.69 140 LEU A CA 1
ATOM 1021 C C . LEU A 1 140 ? 4.568 3.703 -1.487 1.00 93.69 140 LEU A C 1
ATOM 1023 O O . LEU A 1 140 ? 4.980 4.512 -0.664 1.00 93.69 140 LEU A O 1
ATOM 1027 N N . PHE A 1 141 ? 3.291 3.355 -1.622 1.00 93.12 141 PHE A N 1
ATOM 1028 C CA . PHE A 1 141 ? 2.210 3.944 -0.836 1.00 93.12 141 PHE A CA 1
ATOM 1029 C C . PHE A 1 141 ? 1.275 2.863 -0.319 1.00 93.12 141 PHE A C 1
ATOM 1031 O O . PHE A 1 141 ? 1.013 1.883 -1.025 1.00 93.12 141 PHE A O 1
ATOM 1038 N N . ILE A 1 142 ? 0.712 3.083 0.866 1.00 93.94 142 ILE A N 1
ATOM 1039 C CA . ILE A 1 142 ? -0.462 2.339 1.324 1.00 93.94 142 ILE A CA 1
ATOM 1040 C C . ILE A 1 142 ? -1.723 3.142 1.007 1.00 93.94 142 ILE A C 1
ATOM 1042 O O . ILE A 1 142 ? -1.786 4.350 1.232 1.00 93.94 142 ILE A O 1
ATOM 1046 N N . ALA A 1 143 ? -2.724 2.474 0.446 1.00 94.12 143 ALA A N 1
ATOM 1047 C CA . ALA A 1 143 ? -3.968 3.077 -0.002 1.00 94.12 143 ALA A CA 1
ATOM 1048 C C . ALA A 1 143 ? -5.162 2.458 0.725 1.00 94.12 143 ALA A C 1
ATOM 1050 O O . ALA A 1 143 ? -5.243 1.236 0.870 1.00 94.12 143 ALA A O 1
ATOM 1051 N N . LEU A 1 144 ? -6.117 3.297 1.128 1.00 94.12 144 LEU A N 1
ATOM 1052 C CA . LEU A 1 144 ? -7.421 2.829 1.595 1.00 94.12 144 LEU A CA 1
ATOM 1053 C C . LEU A 1 144 ? -8.257 2.405 0.380 1.00 94.12 144 LEU A C 1
ATOM 1055 O O . LEU A 1 144 ? -8.586 3.237 -0.466 1.00 94.12 144 LEU A O 1
ATOM 1059 N N . ALA A 1 145 ? -8.592 1.122 0.276 1.00 93.38 145 ALA A N 1
ATOM 1060 C CA . ALA A 1 145 ? -9.365 0.567 -0.835 1.00 93.38 145 ALA A CA 1
ATOM 1061 C C . ALA A 1 145 ? -10.873 0.517 -0.546 1.00 93.38 145 ALA A C 1
ATOM 1063 O O . ALA A 1 145 ? -11.667 0.622 -1.482 1.00 93.38 145 ALA A O 1
ATOM 1064 N N . SER A 1 146 ? -11.268 0.407 0.724 1.00 91.44 146 SER A N 1
ATOM 1065 C CA . SER A 1 146 ? -12.670 0.480 1.144 1.00 91.44 146 SER A CA 1
ATOM 1066 C C . SER A 1 146 ? -13.187 1.920 1.189 1.00 91.44 146 SER A C 1
ATOM 1068 O O . SER A 1 146 ? -12.427 2.866 1.399 1.00 91.44 146 SER A O 1
ATOM 1070 N N . GLU A 1 147 ? -14.503 2.088 1.071 1.00 86.25 147 GLU A N 1
ATOM 1071 C CA . GLU A 1 147 ? -15.155 3.343 1.449 1.00 86.25 147 GLU A CA 1
ATOM 1072 C C . GLU A 1 147 ? -15.066 3.522 2.971 1.00 86.25 147 GLU A C 1
ATOM 1074 O O . GLU A 1 147 ? -15.372 2.610 3.739 1.00 86.25 147 GLU A O 1
ATOM 1079 N N . GLY A 1 148 ? -14.634 4.693 3.420 1.00 71.94 148 GLY A N 1
ATOM 1080 C CA . GLY A 1 148 ? -14.515 5.001 4.838 1.00 71.94 148 GLY A CA 1
ATOM 1081 C C . GLY A 1 148 ? -14.110 6.450 5.045 1.00 71.94 148 GLY A C 1
ATOM 1082 O O . GLY A 1 148 ? -13.381 7.010 4.227 1.00 71.94 148 GLY A O 1
ATOM 1083 N N . THR A 1 149 ? -14.590 7.045 6.135 1.00 73.38 149 THR A N 1
ATOM 1084 C CA . THR A 1 149 ? -14.197 8.382 6.585 1.00 73.38 149 THR A CA 1
ATOM 1085 C C . THR A 1 149 ? -13.360 8.271 7.847 1.00 73.38 149 THR A C 1
ATOM 1087 O O . THR A 1 149 ? -13.726 7.552 8.773 1.00 73.38 149 THR A O 1
ATOM 1090 N N . ASP A 1 150 ? -12.256 9.008 7.885 1.00 80.94 150 ASP A N 1
ATOM 1091 C CA . ASP A 1 150 ? -11.381 9.159 9.048 1.00 80.94 150 ASP A CA 1
ATOM 1092 C C . ASP A 1 150 ? -10.791 7.856 9.624 1.00 80.94 150 ASP A C 1
ATOM 1094 O O . ASP A 1 150 ? -10.718 7.652 10.839 1.00 80.94 150 ASP A O 1
ATOM 1098 N N . VAL A 1 151 ? -10.304 6.974 8.747 1.00 87.44 151 VAL A N 1
ATOM 1099 C CA . VAL A 1 151 ? -9.614 5.745 9.156 1.00 87.44 151 VAL A CA 1
ATOM 1100 C C . VAL A 1 151 ? -8.227 6.088 9.691 1.00 87.44 151 VAL A C 1
ATOM 1102 O O . VAL A 1 151 ? -7.380 6.606 8.965 1.00 87.44 151 VAL A O 1
ATOM 1105 N N . ARG A 1 152 ? -7.985 5.779 10.967 1.00 87.00 152 ARG A N 1
ATOM 1106 C CA . ARG A 1 152 ? -6.696 5.978 11.642 1.00 87.00 152 ARG A CA 1
ATOM 1107 C C . ARG A 1 152 ? -5.828 4.734 11.492 1.00 87.00 152 ARG A C 1
ATOM 1109 O O . ARG A 1 152 ? -6.210 3.672 11.976 1.00 87.00 152 ARG A O 1
ATOM 1116 N N . ALA A 1 153 ? -4.652 4.878 10.888 1.00 88.25 153 ALA A N 1
ATOM 1117 C CA . ALA A 1 153 ? -3.710 3.778 10.709 1.00 88.25 153 ALA A CA 1
ATOM 1118 C C . ALA A 1 153 ? -2.275 4.164 11.089 1.00 88.25 153 ALA A C 1
ATOM 1120 O O . ALA A 1 153 ? -1.827 5.298 10.899 1.00 88.25 153 ALA A O 1
ATOM 1121 N N . LEU A 1 154 ? -1.556 3.179 11.622 1.00 88.69 154 LEU A N 1
ATOM 1122 C CA . LEU A 1 154 ? -0.101 3.159 11.708 1.00 88.69 154 LEU A CA 1
ATOM 1123 C C . LEU A 1 154 ? 0.379 2.047 10.782 1.00 88.69 154 LEU A C 1
ATOM 1125 O O . LEU A 1 154 ? -0.253 0.993 10.713 1.00 88.69 154 LEU A O 1
ATOM 1129 N N . PHE A 1 155 ? 1.474 2.278 10.074 1.00 88.62 155 PHE A N 1
ATOM 1130 C CA . PHE A 1 155 ? 2.019 1.297 9.148 1.00 88.62 155 PHE A CA 1
ATOM 1131 C C . PHE A 1 155 ? 3.534 1.418 9.058 1.00 88.62 155 PHE A C 1
ATOM 1133 O O . PHE A 1 155 ? 4.149 2.437 9.393 1.00 88.62 155 PHE A O 1
ATOM 1140 N N . GLU A 1 156 ? 4.110 0.335 8.568 1.00 92.31 156 GLU A N 1
ATOM 1141 C CA . GLU A 1 156 ? 5.497 0.224 8.178 1.00 92.31 156 GLU A CA 1
ATOM 1142 C C . GLU A 1 156 ? 5.535 -0.396 6.787 1.00 92.31 156 GLU A C 1
ATOM 1144 O O . GLU A 1 156 ? 4.836 -1.371 6.504 1.00 92.31 156 GLU A O 1
ATOM 1149 N N . LEU A 1 157 ? 6.322 0.212 5.911 1.00 92.94 157 LEU A N 1
ATOM 1150 C CA . LEU A 1 157 ? 6.571 -0.266 4.566 1.00 92.94 157 LEU A CA 1
ATOM 1151 C C . LEU A 1 157 ? 8.030 -0.699 4.483 1.00 92.94 157 LEU A C 1
ATOM 1153 O O . LEU A 1 157 ? 8.936 0.108 4.699 1.00 92.94 157 LEU A O 1
ATOM 1157 N N . THR A 1 158 ? 8.244 -1.964 4.139 1.00 93.50 158 THR A N 1
ATOM 1158 C CA . THR A 1 158 ? 9.577 -2.563 4.062 1.00 93.50 158 THR A CA 1
ATOM 1159 C C . THR A 1 158 ? 9.827 -3.085 2.659 1.00 93.50 158 THR A C 1
ATOM 1161 O O . THR A 1 158 ? 9.102 -3.948 2.164 1.00 93.50 158 THR A O 1
ATOM 1164 N N . LEU A 1 159 ? 10.873 -2.570 2.015 1.00 93.19 159 LEU A N 1
ATOM 1165 C CA . LEU A 1 159 ? 11.415 -3.156 0.797 1.00 93.19 159 LEU A CA 1
ATOM 1166 C C . LEU A 1 159 ? 12.497 -4.165 1.187 1.00 93.19 159 LEU A C 1
ATOM 1168 O O . LEU A 1 159 ? 13.547 -3.784 1.706 1.00 93.19 159 LEU A O 1
ATOM 1172 N N . VAL A 1 160 ? 12.207 -5.440 0.940 1.00 93.75 160 VAL A N 1
ATOM 1173 C CA . VAL A 1 160 ? 13.042 -6.570 1.363 1.00 93.75 160 VAL A CA 1
ATOM 1174 C C . VAL A 1 160 ? 14.275 -6.709 0.470 1.00 93.75 160 VAL A C 1
ATOM 1176 O O . VAL A 1 160 ? 14.160 -6.798 -0.757 1.00 93.75 160 VAL A O 1
ATOM 1179 N N . ASP A 1 161 ? 15.448 -6.781 1.092 1.00 93.00 161 ASP A N 1
ATOM 1180 C CA . ASP A 1 161 ? 16.720 -7.073 0.446 1.00 93.00 161 ASP A CA 1
ATOM 1181 C C . ASP A 1 161 ? 16.834 -8.568 0.123 1.00 93.00 161 ASP A C 1
ATOM 1183 O O . ASP A 1 161 ? 16.926 -9.433 0.994 1.00 93.00 161 ASP A O 1
ATOM 1187 N N . GLN A 1 162 ? 16.878 -8.880 -1.169 1.00 91.12 162 GLN A N 1
ATOM 1188 C CA . GLN A 1 162 ? 17.002 -10.255 -1.654 1.00 91.12 162 GLN A CA 1
ATOM 1189 C C . GLN A 1 162 ? 18.458 -10.735 -1.737 1.00 91.12 162 GLN A C 1
ATOM 1191 O O . GLN A 1 162 ? 18.694 -11.893 -2.072 1.00 91.12 162 GLN A O 1
ATOM 1196 N N . SER A 1 163 ? 19.444 -9.882 -1.434 1.00 92.56 163 SER A N 1
ATOM 1197 C CA . SER A 1 163 ? 20.864 -10.252 -1.484 1.00 92.56 163 SER A CA 1
ATOM 1198 C C . SER A 1 163 ? 21.312 -11.148 -0.322 1.00 92.56 163 SER A C 1
ATOM 1200 O O . SER A 1 163 ? 22.428 -11.667 -0.346 1.00 92.56 163 SER A O 1
ATOM 1202 N N . GLY A 1 164 ? 20.460 -11.325 0.695 1.00 90.31 164 GLY A N 1
ATOM 1203 C CA . GLY A 1 164 ? 20.763 -12.096 1.903 1.00 90.31 164 GLY A CA 1
ATOM 1204 C C . GLY A 1 164 ? 21.632 -11.349 2.919 1.00 90.31 164 GLY A C 1
ATOM 1205 O O . GLY A 1 164 ? 22.057 -11.942 3.906 1.00 90.31 164 GLY A O 1
ATOM 1206 N N . LYS A 1 165 ? 21.898 -10.055 2.703 1.00 92.25 165 LYS A N 1
ATOM 1207 C CA . LYS A 1 165 ? 22.702 -9.218 3.607 1.00 92.25 165 LYS A CA 1
ATOM 1208 C C . LYS A 1 165 ? 21.872 -8.534 4.694 1.00 92.25 165 LYS A C 1
ATOM 1210 O O . LYS A 1 165 ? 22.447 -7.868 5.552 1.00 92.25 165 LYS A O 1
ATOM 1215 N N . GLY A 1 166 ? 20.547 -8.688 4.657 1.00 90.06 166 GLY A N 1
ATOM 1216 C CA . GLY A 1 166 ? 19.628 -8.096 5.629 1.00 90.06 166 GLY A CA 1
ATOM 1217 C C . GLY A 1 166 ? 19.572 -6.570 5.546 1.00 90.06 166 GLY A C 1
ATOM 1218 O O . GLY A 1 166 ? 19.379 -5.911 6.563 1.00 90.06 166 GLY A O 1
ATOM 1219 N N . GLN A 1 167 ? 19.792 -5.995 4.359 1.00 92.81 167 GLN A N 1
ATOM 1220 C CA . GLN A 1 167 ? 19.798 -4.544 4.145 1.00 92.81 167 GLN A CA 1
ATOM 1221 C C . GLN A 1 167 ? 18.420 -4.016 3.725 1.00 92.81 167 GLN A C 1
ATOM 1223 O O . GLN A 1 167 ? 18.300 -3.253 2.764 1.00 92.81 167 GLN A O 1
ATOM 1228 N N . ASP A 1 168 ? 17.376 -4.433 4.439 1.00 92.88 168 ASP A N 1
ATOM 1229 C CA . ASP A 1 168 ? 16.005 -4.024 4.150 1.00 92.88 168 ASP A CA 1
ATOM 1230 C C . ASP A 1 168 ? 15.848 -2.502 4.260 1.00 92.88 168 ASP A C 1
ATOM 1232 O O . ASP A 1 168 ? 16.340 -1.855 5.192 1.00 92.88 168 ASP A O 1
ATOM 1236 N N . LYS A 1 169 ? 15.119 -1.905 3.313 1.00 91.00 169 LYS A N 1
ATOM 1237 C CA . LYS A 1 169 ? 14.776 -0.483 3.374 1.00 91.00 169 LYS A CA 1
ATOM 1238 C C . LYS A 1 169 ? 13.423 -0.332 4.058 1.00 91.00 169 LYS A C 1
ATOM 1240 O O . LYS A 1 169 ? 12.387 -0.576 3.444 1.00 91.00 169 LYS A O 1
ATOM 1245 N N . VAL A 1 170 ? 13.449 0.100 5.315 1.00 91.25 170 VAL A N 1
ATOM 1246 C CA . VAL A 1 170 ? 12.253 0.277 6.150 1.00 91.25 170 VAL A CA 1
ATOM 1247 C C . VAL A 1 170 ? 11.835 1.747 6.197 1.00 91.25 170 VAL A C 1
ATOM 1249 O O . VAL A 1 170 ? 12.663 2.639 6.405 1.00 91.25 170 VAL A O 1
ATOM 1252 N N . HIS A 1 171 ? 10.540 2.002 6.032 1.00 86.56 171 HIS A N 1
ATOM 1253 C CA . HIS A 1 171 ? 9.897 3.281 6.302 1.00 86.56 171 HIS A CA 1
ATOM 1254 C C . HIS A 1 171 ? 8.763 3.067 7.305 1.00 86.56 171 HIS A C 1
ATOM 1256 O O . HIS A 1 171 ? 7.790 2.381 7.003 1.00 86.56 171 HIS A O 1
ATOM 1262 N N . THR A 1 172 ? 8.900 3.626 8.508 1.00 86.00 172 THR A N 1
ATOM 1263 C CA . THR A 1 172 ? 8.024 3.305 9.640 1.00 86.00 172 THR A CA 1
ATOM 1264 C C . THR A 1 172 ? 7.375 4.546 10.238 1.00 86.00 172 THR A C 1
ATOM 1266 O O . THR A 1 172 ? 8.022 5.579 10.438 1.00 86.00 172 THR A O 1
ATOM 1269 N N . HIS A 1 173 ? 6.089 4.423 10.568 1.00 75.75 173 HIS A N 1
ATOM 1270 C CA . HIS A 1 173 ? 5.310 5.470 11.234 1.00 75.75 173 HIS A CA 1
ATOM 1271 C C . HIS A 1 173 ? 4.984 5.165 12.683 1.00 75.75 173 HIS A C 1
ATOM 1273 O O . HIS A 1 173 ? 4.379 5.996 13.355 1.00 75.75 173 HIS A O 1
ATOM 1279 N N . PHE A 1 174 ? 5.444 4.028 13.199 1.00 74.19 174 PHE A N 1
ATOM 1280 C CA . PHE A 1 174 ? 5.270 3.680 14.604 1.00 74.19 174 PHE A CA 1
ATOM 1281 C C . PHE A 1 174 ? 6.052 4.608 15.553 1.00 74.19 174 PHE A C 1
ATOM 1283 O O . PHE A 1 174 ? 5.690 4.724 16.719 1.00 74.19 174 PHE A O 1
ATOM 1290 N N . GLY A 1 175 ? 7.099 5.288 15.063 1.00 57.53 175 GLY A N 1
ATOM 1291 C CA . GLY A 1 175 ? 8.016 6.097 15.878 1.00 57.53 175 GLY A CA 1
ATOM 1292 C C . GLY A 1 175 ? 7.780 7.612 15.889 1.00 57.53 175 GLY A C 1
ATOM 1293 O O . GLY A 1 175 ? 8.523 8.325 16.562 1.00 57.53 175 GLY A O 1
ATOM 1294 N N . ARG A 1 176 ? 6.796 8.149 15.150 1.00 57.78 176 ARG A N 1
ATOM 1295 C CA . ARG A 1 176 ? 6.499 9.591 15.230 1.00 57.78 176 ARG A CA 1
ATOM 1296 C C . ARG A 1 176 ? 5.742 9.871 16.528 1.00 57.78 176 ARG A C 1
ATOM 1298 O O . ARG A 1 176 ? 4.769 9.182 16.820 1.00 57.78 176 ARG A O 1
ATOM 1305 N N . SER A 1 177 ? 6.200 10.870 17.295 1.00 47.75 177 SER A N 1
ATOM 1306 C CA . SER A 1 177 ? 5.514 11.352 18.503 1.00 47.75 177 SER A CA 1
ATOM 1307 C C . SER A 1 177 ? 4.010 11.461 18.234 1.00 47.75 177 SER A C 1
ATOM 1309 O O . SER A 1 177 ? 3.604 12.006 17.203 1.00 47.75 177 SER A O 1
ATOM 1311 N N . LEU A 1 178 ? 3.191 10.944 19.156 1.00 51.19 178 LEU A N 1
ATOM 1312 C CA . LEU A 1 178 ? 1.720 10.939 19.096 1.00 51.19 178 LEU A CA 1
ATOM 1313 C C . LEU A 1 178 ? 1.102 12.334 18.889 1.00 51.19 178 LEU A C 1
ATOM 1315 O O . LEU A 1 178 ? -0.090 12.435 18.618 1.00 51.19 178 LEU A O 1
ATOM 1319 N N . GLU A 1 179 ? 1.908 13.389 18.967 1.00 46.69 179 GLU A N 1
ATOM 1320 C CA . GLU A 1 179 ? 1.582 14.767 18.604 1.00 46.69 179 GLU A CA 1
ATOM 1321 C C . GLU A 1 179 ? 1.093 14.912 17.147 1.00 46.69 179 GLU A C 1
ATOM 1323 O O . GLU A 1 179 ? 0.278 15.783 16.861 1.00 46.69 179 GLU A O 1
ATOM 1328 N N . GLY A 1 180 ? 1.504 14.012 16.239 1.00 50.88 180 GLY A N 1
ATOM 1329 C CA . GLY A 1 180 ? 0.955 13.914 14.875 1.00 50.88 180 GLY A CA 1
ATOM 1330 C C . GLY A 1 180 ? -0.232 12.952 14.714 1.00 50.88 180 GLY A C 1
ATOM 1331 O O . GLY A 1 180 ? -0.887 12.968 13.674 1.00 50.88 180 GLY A O 1
ATOM 1332 N N . GLY A 1 181 ? -0.514 12.126 15.728 1.00 57.06 181 GLY A N 1
ATOM 1333 C CA . GLY A 1 181 ? -1.512 11.057 15.685 1.00 57.06 181 GLY A CA 1
ATOM 1334 C C . GLY A 1 181 ? -1.244 9.969 14.623 1.00 57.06 181 GLY A C 1
ATOM 1335 O O . GLY A 1 181 ? -0.332 10.081 13.807 1.00 57.06 181 GLY A O 1
ATOM 1336 N N . PRO A 1 182 ? -2.035 8.881 14.614 1.00 64.12 182 PRO A N 1
ATOM 1337 C CA . PRO A 1 182 ? -2.106 7.971 13.474 1.00 64.12 182 PRO A CA 1
ATOM 1338 C C . PRO A 1 182 ? -2.542 8.743 12.231 1.00 64.12 182 PRO A C 1
ATOM 1340 O O . PRO A 1 182 ? -3.384 9.638 12.338 1.00 64.12 182 PRO A O 1
ATOM 1343 N N . TYR A 1 183 ? -2.031 8.367 11.060 1.00 73.88 183 TYR A N 1
ATOM 1344 C CA . TYR A 1 183 ? -2.457 9.000 9.819 1.00 73.88 183 TYR A CA 1
ATOM 1345 C C . TYR A 1 183 ? -3.931 8.717 9.569 1.00 73.88 183 TYR A C 1
ATOM 1347 O O . TYR A 1 183 ? -4.386 7.577 9.680 1.00 73.88 183 TYR A O 1
ATOM 1355 N N . THR A 1 184 ? -4.665 9.776 9.238 1.00 80.38 184 THR A N 1
ATOM 1356 C CA . THR A 1 184 ? -6.089 9.706 8.930 1.00 80.38 184 THR A CA 1
ATOM 1357 C C . THR A 1 184 ? -6.277 9.631 7.420 1.00 80.38 184 THR A C 1
ATOM 1359 O O . THR A 1 184 ? -6.077 10.624 6.716 1.00 80.38 184 THR A O 1
ATOM 1362 N N . LEU A 1 185 ? -6.690 8.467 6.924 1.00 80.38 185 LEU A N 1
ATOM 1363 C CA . LEU A 1 185 ? -7.124 8.278 5.544 1.00 80.38 185 LEU A CA 1
ATOM 1364 C C . LEU A 1 185 ? -8.627 8.556 5.464 1.00 80.38 185 LEU A C 1
ATOM 1366 O O . LEU A 1 185 ? -9.428 7.942 6.166 1.00 80.38 185 LEU A O 1
ATOM 1370 N N . LYS A 1 186 ? -9.001 9.546 4.650 1.00 80.19 186 LYS A N 1
ATOM 1371 C CA . LYS A 1 186 ? -10.322 10.190 4.733 1.00 80.19 186 LYS A CA 1
ATOM 1372 C C . LYS A 1 186 ? -11.359 9.646 3.763 1.00 80.19 186 LYS A C 1
ATOM 1374 O O . LYS A 1 186 ? -12.543 9.859 3.983 1.00 80.19 186 LYS A O 1
ATOM 1379 N N . TYR A 1 187 ? -10.914 9.062 2.660 1.00 83.06 187 TYR A N 1
ATOM 1380 C CA . TYR A 1 187 ? -11.776 8.563 1.595 1.00 83.06 187 TYR A CA 1
ATOM 1381 C C . TYR A 1 187 ? -11.049 7.480 0.804 1.00 83.06 187 TYR A C 1
ATOM 1383 O O . TYR A 1 187 ? -9.814 7.399 0.832 1.00 83.06 187 TYR A O 1
ATOM 1391 N N . ARG A 1 188 ? -11.802 6.668 0.064 1.00 86.75 188 ARG A N 1
ATOM 1392 C CA . ARG A 1 188 ? -11.244 5.631 -0.801 1.00 86.75 188 ARG A CA 1
ATOM 1393 C C . ARG A 1 188 ? -10.242 6.202 -1.804 1.00 86.75 188 ARG A C 1
ATOM 1395 O O . ARG A 1 188 ? -10.522 7.167 -2.504 1.00 86.75 188 ARG A O 1
ATOM 1402 N N . GLY A 1 189 ? -9.073 5.582 -1.896 1.00 84.56 189 GLY A N 1
ATOM 1403 C CA . GLY A 1 189 ? -7.967 6.045 -2.730 1.00 84.56 189 GLY A CA 1
ATOM 1404 C C . GLY A 1 189 ? -7.102 7.123 -2.077 1.00 84.56 189 GLY A C 1
ATOM 1405 O O . GLY A 1 189 ? -6.125 7.548 -2.692 1.00 84.56 189 GLY A O 1
ATOM 1406 N N . SER A 1 190 ? -7.400 7.539 -0.837 1.00 86.00 190 SER A N 1
ATOM 1407 C CA . SER A 1 190 ? -6.410 8.234 -0.009 1.00 86.00 190 SER A CA 1
ATOM 1408 C C . SER A 1 190 ? -5.167 7.352 0.095 1.00 86.00 190 SER A C 1
ATOM 1410 O O . SER A 1 190 ? -5.281 6.148 0.329 1.00 86.00 190 SER A O 1
ATOM 1412 N N . MET A 1 191 ? -3.999 7.953 -0.108 1.00 89.31 191 MET A N 1
ATOM 1413 C CA . MET A 1 191 ? -2.703 7.282 -0.087 1.00 89.31 191 MET A CA 1
ATOM 1414 C C . MET A 1 191 ? -1.789 7.991 0.898 1.00 89.31 191 MET A C 1
ATOM 1416 O O . MET A 1 191 ? -1.897 9.210 1.065 1.00 89.31 191 MET A O 1
ATOM 1420 N N . TRP A 1 192 ? -0.880 7.230 1.493 1.00 83.12 192 TRP A N 1
ATOM 1421 C CA . TRP A 1 192 ? 0.213 7.754 2.292 1.00 83.12 192 TRP A CA 1
ATOM 1422 C C . TRP A 1 192 ? 1.527 7.101 1.889 1.00 83.12 192 TRP A C 1
ATOM 1424 O O . TRP A 1 192 ? 1.519 5.864 1.674 1.00 83.12 192 TRP A O 1
#

Foldseek 3Di:
DDDDDDDDDDDDDDDDDDDPPDDDDDDDDDDDDDDDDDDDDDDDDDDDDDDDDDDDDDDDPPDDDDDDDPDPDPDDDDDDDDDAWDDDDDFDDPPLVVVAPPDALDWDKDPWDDTPRFTKIKTKANQYRDVVVVSPDIDIKIFGADFDAFDFDWDKDWDADPPPPRPIDIDGDPPDPCVVPGDTQGGGGRID

Mean predicted aligned error: 18.75 Å